Protein AF-A0A382NRB5-F1 (afdb_monomer)

Nearest PDB structures (foldseek):
  7xfd-assembly1_A  TM=6.906E-01  e=1.216E-05  Escherichia coli
  7xff-assembly1_H  TM=6.666E-01  e=9.505E-06  Escherichia coli
  2w8h-assembly1_C  TM=5.020E-01  e=3.779E-06  Escherichia coli
  2w8i-assembly1_D  TM=4.912E-01  e=4.019E-06  Escherichia coli
  2j58-assembly1_F  TM=5.106E-01  e=2.248E-05  Escherichia coli

Sequence (235 aa):
MIIITLKKIFKRKTISSGFLSKYSFAFMVLFYMSSFCSFSYAQITNLADLELFKDMSQAQSEAPMLKEDEIDNEQDNSIKSKIQIIESSSEFGYQGGNSFRNKPKPKVFDDNVIYFGYDYFTDAPATFAMLSNVPAQSDYLIGPGDNFKIVLYGGENNQFTLEVSKNGDISIPSLGPINLSGLTYVESKKAIEEAVRTKIIGTEASVSLGALRSINVFVFGEAFQPGMYTISALS

Foldseek 3Di:
DPVVVVVPPPDDDPPPPVVCVVVVVVVVVVVVVVVVVVVVVVVPPCPVVVVVVVVVVVVVVPPPPDPPDDDDDDVCVVVVVVVVVVVVVVPDDPPDDPDPPDDDDDPPDPDDDDPPPPVVQVPDPPAPPEPQDDFADQQQWQAFQWWKWKAKDFLDGDIDIWTQHNQQWTQDPQQGTDHRHRHGPNRSQVSVQVSCCVRPPGMGMDMGTHGADWDWDFADDPHPDGGIHIYGSRD

Organism: NCBI:txid408172

InterPro domains:
  IPR003715 Polysaccharide export protein, N-terminal domain [PF02563] (135-208)
  IPR049712 Polysaccharide export protein [PTHR33619] (67-233)

Solvent-accessible surface area (backbone atoms only — not comparable to full-atom values): 14815 Å² total; per-residue (Å²): 144,63,81,73,69,68,72,72,74,77,71,86,73,88,71,58,74,75,58,58,56,62,51,48,55,55,51,52,50,55,56,49,52,56,57,55,51,57,63,60,59,74,71,66,72,54,63,64,56,49,51,54,50,46,52,56,53,49,64,63,69,66,60,78,78,78,64,94,72,84,88,81,86,61,73,57,57,62,53,52,52,52,52,54,56,56,61,60,69,73,71,79,74,84,86,80,64,102,57,91,83,64,76,86,74,79,88,66,67,95,59,83,80,75,62,89,68,55,73,72,61,70,69,64,69,95,58,69,68,66,73,85,80,66,80,82,56,66,77,41,70,45,50,53,58,25,26,38,36,39,38,37,36,75,66,45,81,48,78,49,80,42,57,25,33,91,87,19,30,35,73,44,89,98,73,45,75,44,83,36,62,83,27,29,45,55,56,38,43,50,54,51,37,51,51,41,46,72,76,37,75,70,25,49,60,49,73,44,79,54,62,67,39,71,43,80,46,77,48,77,74,100,48,96,76,58,46,80,43,60,40,42,77,86,114

Mean predicted aligned error: 20.57 Å

pLDDT: mean 70.97, std 19.13, range [29.05, 96.25]

Secondary structure (DSSP, 8-state):
--TTTGGGS-------HHHHHHHHHHHHHHHHHHHHHHHHHTT--HHHHHHHHHHHHHHTT------S----SSHHHHHHHHHHHHHHTT--S----S-TTSPPPP---SS--PPTTGGGGTS--S-----TTPPPPTTPBP-TT-EEEEEEEES--EEEEEEPPTTSEEEETTTEEEE-TT-BHHHHHHHHHHHHHHHSTTEEEEEEE-SPPEEEEEE-SS-SS-EEEEEETT-

Radius of gyration: 37.0 Å; Cα contacts (8 Å, |Δi|>4): 208; chains: 1; bounding box: 60×56×129 Å

Structure (mmCIF, N/CA/C/O backbone):
data_AF-A0A382NRB5-F1
#
_entry.id   AF-A0A382NRB5-F1
#
loop_
_atom_site.group_PDB
_atom_site.id
_atom_site.type_symbol
_atom_site.label_atom_id
_atom_site.label_alt_id
_atom_site.label_comp_id
_atom_site.label_asym_id
_atom_site.label_entity_id
_atom_site.label_seq_id
_atom_site.pdbx_PDB_ins_code
_atom_site.Cartn_x
_atom_site.Cartn_y
_atom_site.Cartn_z
_atom_site.occupancy
_atom_site.B_iso_or_equiv
_atom_site.auth_seq_id
_atom_site.auth_comp_id
_atom_site.auth_asym_id
_atom_site.auth_atom_id
_atom_site.pdbx_PDB_model_num
ATOM 1 N N . MET A 1 1 ? 40.223 39.571 43.166 1.00 54.06 1 MET A N 1
ATOM 2 C CA . MET A 1 1 ? 39.583 40.750 43.795 1.00 54.06 1 MET A CA 1
ATOM 3 C C . MET A 1 1 ? 38.190 41.019 43.197 1.00 54.06 1 MET A C 1
ATOM 5 O O . MET A 1 1 ? 37.917 42.123 42.768 1.00 54.06 1 MET A O 1
ATOM 9 N N . ILE A 1 2 ? 37.309 40.009 43.128 1.00 48.94 2 ILE A N 1
ATOM 10 C CA . ILE A 1 2 ? 35.922 40.142 42.604 1.00 48.94 2 ILE A CA 1
ATOM 11 C C . ILE A 1 2 ? 34.916 39.373 43.492 1.00 48.94 2 ILE A C 1
ATOM 13 O O . ILE A 1 2 ? 33.758 39.751 43.612 1.00 48.94 2 ILE A O 1
ATOM 17 N N . ILE A 1 3 ? 35.382 38.365 44.237 1.00 48.28 3 ILE A N 1
ATOM 18 C CA . ILE A 1 3 ? 34.549 37.520 45.111 1.00 48.28 3 ILE A CA 1
ATOM 19 C C . ILE A 1 3 ? 34.122 38.237 46.415 1.00 48.28 3 ILE A C 1
ATOM 21 O O . ILE A 1 3 ? 33.144 37.852 47.048 1.00 48.28 3 ILE A O 1
ATOM 25 N N . ILE A 1 4 ? 34.791 39.330 46.803 1.00 52.56 4 ILE A N 1
ATOM 26 C CA . ILE A 1 4 ? 34.486 40.061 48.051 1.00 52.56 4 ILE A CA 1
ATOM 27 C C . ILE A 1 4 ? 33.378 41.113 47.844 1.00 52.56 4 ILE A C 1
ATOM 29 O O . ILE A 1 4 ? 32.668 41.461 48.788 1.00 52.56 4 ILE A O 1
ATOM 33 N N . THR A 1 5 ? 33.147 41.573 46.612 1.00 50.31 5 THR A N 1
ATOM 34 C CA . THR A 1 5 ? 32.196 42.665 46.339 1.00 50.31 5 THR A CA 1
ATOM 35 C C . THR A 1 5 ? 30.737 42.195 46.285 1.00 50.31 5 THR A C 1
ATOM 37 O O . THR A 1 5 ? 29.834 42.966 46.604 1.00 50.31 5 THR A O 1
ATOM 40 N N . L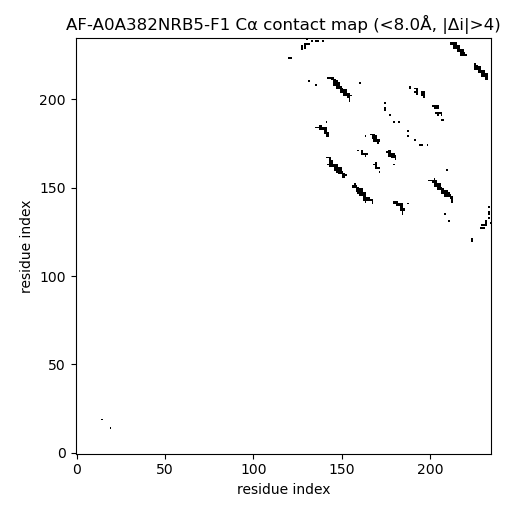EU A 1 6 ? 30.478 40.914 45.995 1.00 44.16 6 LEU A N 1
ATOM 41 C CA . LEU A 1 6 ? 29.112 40.366 45.950 1.00 44.16 6 LEU A CA 1
ATOM 42 C C . LEU A 1 6 ? 28.506 40.108 47.340 1.00 44.16 6 LEU A C 1
ATOM 44 O O . LEU A 1 6 ? 27.288 40.027 47.485 1.00 44.16 6 LEU A O 1
ATOM 48 N N . LYS A 1 7 ? 29.327 40.063 48.397 1.00 46.25 7 LYS A N 1
ATOM 49 C CA . LYS A 1 7 ? 28.857 39.800 49.769 1.00 46.25 7 LYS A CA 1
ATOM 50 C C . LYS A 1 7 ? 28.233 41.027 50.453 1.00 46.25 7 LYS A C 1
ATOM 52 O O . LYS A 1 7 ? 27.688 40.900 51.546 1.00 46.25 7 LYS A O 1
ATOM 57 N N . LYS A 1 8 ? 28.286 42.212 49.827 1.00 47.84 8 LYS A N 1
ATOM 58 C CA . LYS A 1 8 ? 27.835 43.484 50.429 1.00 47.84 8 LYS A CA 1
ATOM 59 C C . LYS A 1 8 ? 26.451 43.965 49.970 1.00 47.84 8 LYS A C 1
ATOM 61 O O . LYS A 1 8 ? 25.939 44.920 50.544 1.00 47.84 8 LYS A O 1
ATOM 66 N N . ILE A 1 9 ? 25.821 43.293 49.002 1.00 50.75 9 ILE A N 1
ATOM 67 C CA . ILE A 1 9 ? 24.477 43.657 48.503 1.00 50.75 9 ILE A CA 1
ATOM 68 C C . ILE A 1 9 ? 23.365 42.780 49.105 1.00 50.75 9 ILE A C 1
ATOM 70 O O . ILE A 1 9 ? 22.196 43.150 49.069 1.00 50.75 9 ILE A O 1
ATOM 74 N N . PHE A 1 10 ? 23.696 41.678 49.783 1.00 48.22 10 PHE A N 1
ATOM 75 C CA . PHE A 1 10 ? 22.700 40.803 50.413 1.00 48.22 10 PHE A CA 1
ATOM 76 C C . PHE A 1 10 ? 22.419 41.182 51.878 1.00 48.22 10 PHE A C 1
ATOM 78 O O . PHE A 1 10 ? 22.466 40.352 52.788 1.00 48.22 10 PHE A O 1
ATOM 85 N N . LYS A 1 11 ? 22.141 42.466 52.141 1.00 49.16 11 LYS A N 1
ATOM 86 C CA . LYS A 1 11 ? 21.629 42.898 53.449 1.00 49.16 11 LYS A CA 1
ATOM 87 C C . LYS A 1 11 ? 20.103 42.814 53.409 1.00 49.16 11 LYS A C 1
ATOM 89 O O . LYS A 1 11 ? 19.444 43.623 52.766 1.00 49.16 11 LYS A O 1
ATOM 94 N N . ARG A 1 12 ? 19.589 41.769 54.067 1.00 57.16 12 ARG A N 1
ATOM 95 C CA . ARG A 1 12 ? 18.176 41.444 54.324 1.00 57.16 12 ARG A CA 1
ATOM 96 C C . ARG A 1 12 ? 17.243 42.659 54.238 1.00 57.16 12 ARG A C 1
ATOM 98 O O . ARG A 1 12 ? 17.225 43.494 55.138 1.00 57.16 12 ARG A O 1
ATOM 105 N N . LYS A 1 13 ? 16.390 42.672 53.215 1.00 52.50 13 LYS A N 1
ATOM 106 C CA . LYS A 1 13 ? 15.087 43.332 53.266 1.00 52.50 13 LYS A CA 1
ATOM 107 C C . LYS A 1 13 ? 14.068 42.200 53.282 1.00 52.50 13 LYS A C 1
ATOM 109 O O . LYS A 1 13 ? 13.919 41.489 52.294 1.00 52.50 13 LYS A O 1
ATOM 114 N N . THR A 1 14 ? 13.463 41.948 54.437 1.00 59.03 14 THR A N 1
ATOM 115 C CA . THR A 1 14 ? 12.330 41.027 54.570 1.00 59.03 14 THR A CA 1
ATOM 116 C C . THR A 1 14 ? 11.170 41.635 53.795 1.00 59.03 14 THR A C 1
ATOM 118 O O . THR A 1 14 ? 10.479 42.528 54.283 1.00 59.03 14 THR A O 1
ATOM 121 N N . ILE A 1 15 ? 11.040 41.234 52.534 1.00 58.00 15 ILE A N 1
ATOM 122 C CA . ILE A 1 15 ? 9.968 41.678 51.652 1.00 58.00 15 ILE A CA 1
ATOM 123 C C . ILE A 1 15 ? 8.685 41.024 52.161 1.00 58.00 15 ILE A C 1
ATOM 125 O O . ILE A 1 15 ? 8.606 39.803 52.273 1.00 58.00 15 ILE A O 1
ATOM 129 N N . SER A 1 16 ? 7.710 41.860 52.520 1.00 59.75 16 SER A N 1
ATOM 130 C CA . SER A 1 16 ? 6.361 41.447 52.908 1.00 59.75 16 SER A CA 1
ATOM 131 C C . SER A 1 16 ? 5.814 40.431 51.900 1.00 59.75 16 SER A C 1
ATOM 133 O O . SER A 1 16 ? 5.838 40.675 50.689 1.00 59.75 16 SER A O 1
ATOM 135 N N . SER A 1 17 ? 5.323 39.293 52.398 1.00 58.47 17 SER A N 1
ATOM 136 C CA . SER A 1 17 ? 4.822 38.157 51.607 1.00 58.47 17 SER A CA 1
ATOM 137 C C . SER A 1 17 ? 3.680 38.527 50.651 1.00 58.47 17 SER A C 1
ATOM 139 O O . SER A 1 17 ? 3.433 37.812 49.681 1.00 58.47 17 SER A O 1
ATOM 141 N N . GLY A 1 18 ? 3.031 39.678 50.860 1.00 60.81 18 GLY A N 1
ATOM 142 C CA . GLY A 1 18 ? 2.016 40.219 49.954 1.00 60.81 18 GLY A CA 1
ATOM 143 C C . GLY A 1 18 ? 2.570 40.869 48.681 1.00 60.81 18 GLY A C 1
ATOM 144 O O . GLY A 1 18 ? 1.838 40.983 47.700 1.00 60.81 18 GLY A O 1
ATOM 145 N N . PHE A 1 19 ? 3.841 41.289 48.662 1.00 58.84 19 PHE A N 1
ATOM 146 C CA . PHE A 1 19 ? 4.452 41.922 47.486 1.00 58.84 19 PHE A CA 1
ATOM 147 C C . PHE A 1 19 ? 4.980 40.861 46.508 1.00 58.84 19 PHE A C 1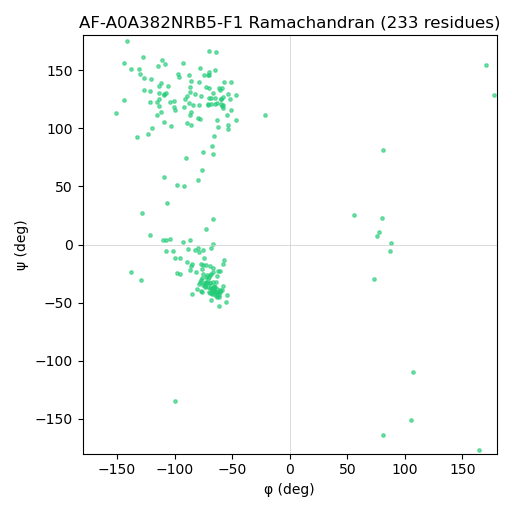
ATOM 149 O O . PHE A 1 19 ? 4.703 40.950 45.320 1.00 58.84 19 PHE A O 1
ATOM 156 N N . LEU A 1 20 ? 5.632 39.793 46.994 1.00 58.09 20 LEU A N 1
ATOM 157 C CA . LEU A 1 20 ? 6.160 38.716 46.135 1.00 58.09 20 LEU A CA 1
ATOM 158 C C . LEU A 1 20 ? 5.066 37.950 45.368 1.00 58.09 20 LEU A C 1
ATOM 160 O O . LEU A 1 20 ? 5.263 37.614 44.205 1.00 58.09 20 LEU A O 1
ATOM 164 N N . SER A 1 21 ? 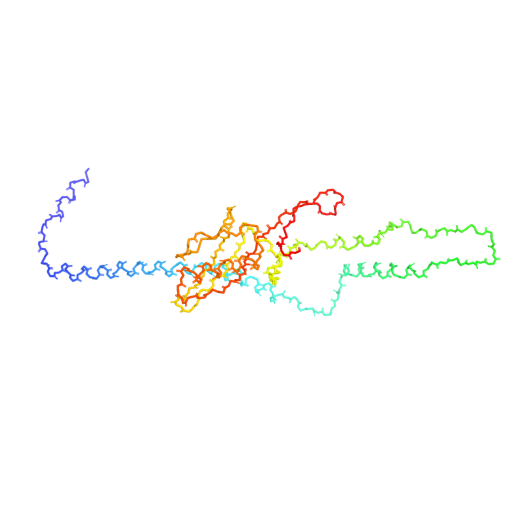3.907 37.708 45.991 1.00 62.31 21 SER A N 1
ATOM 165 C CA . SER A 1 21 ? 2.782 36.999 45.356 1.00 62.31 21 SER A CA 1
ATOM 166 C C . SER A 1 21 ? 2.237 37.744 44.128 1.00 62.31 21 SER A C 1
ATOM 168 O O . SER A 1 21 ? 2.025 37.142 43.075 1.00 62.31 21 SER A O 1
ATOM 170 N N . LYS A 1 22 ? 2.105 39.076 44.217 1.00 66.06 22 LYS A N 1
ATOM 171 C CA . LYS A 1 22 ? 1.539 39.898 43.135 1.00 66.06 22 LYS A CA 1
ATOM 172 C C . LYS A 1 22 ? 2.422 39.926 41.886 1.00 66.06 22 LYS A C 1
ATOM 174 O O . LYS A 1 22 ? 1.903 39.876 40.776 1.00 66.06 22 LYS A O 1
ATOM 179 N N . TYR A 1 23 ? 3.745 39.963 42.054 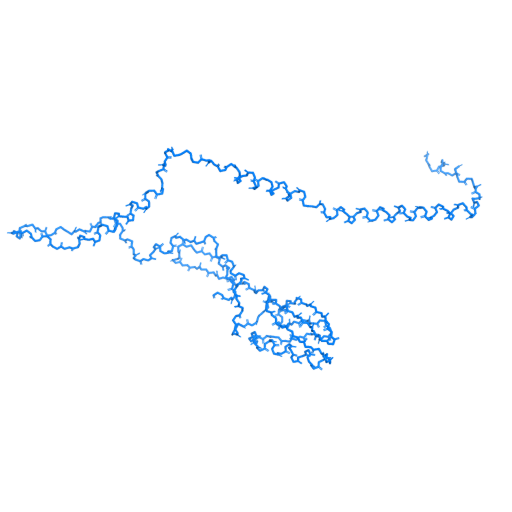1.00 78.56 23 TYR A N 1
ATOM 180 C CA . TYR A 1 23 ? 4.682 39.956 40.922 1.00 78.56 23 TYR A CA 1
ATOM 181 C C . TYR A 1 23 ? 5.019 38.548 40.420 1.00 78.56 23 TYR A C 1
ATOM 183 O O . TYR A 1 23 ? 5.447 38.416 39.279 1.00 78.56 23 TYR A O 1
ATOM 191 N N . SER A 1 24 ? 4.782 37.500 41.219 1.00 74.62 24 SER A N 1
ATOM 192 C CA . SER A 1 24 ? 4.950 36.103 40.793 1.00 74.62 24 SER A CA 1
ATOM 193 C C . SER A 1 24 ? 3.992 35.740 39.655 1.00 74.62 24 SER A C 1
ATOM 195 O O . SER A 1 24 ? 4.412 35.195 38.637 1.00 74.62 24 SER A O 1
ATOM 197 N N . PHE A 1 25 ? 2.719 36.142 39.770 1.00 77.94 25 PHE A N 1
ATOM 198 C CA . PHE A 1 25 ? 1.734 35.937 38.705 1.00 77.94 25 PHE A CA 1
ATOM 199 C C . PHE A 1 25 ? 2.106 36.707 37.429 1.00 77.94 25 PHE A C 1
ATOM 201 O O . PHE A 1 25 ? 2.065 36.150 36.337 1.00 77.94 25 PHE A O 1
ATOM 208 N N . ALA A 1 26 ? 2.559 37.959 37.563 1.00 81.94 26 ALA A N 1
ATOM 209 C CA . ALA A 1 26 ? 3.011 38.760 36.425 1.00 81.94 26 ALA A CA 1
ATOM 210 C C . ALA A 1 26 ? 4.238 38.145 35.723 1.00 81.94 26 ALA A C 1
ATOM 212 O O . ALA A 1 26 ? 4.278 38.104 34.496 1.00 81.94 26 ALA A O 1
ATOM 213 N N . PHE A 1 27 ? 5.206 37.609 36.476 1.00 82.06 27 PHE A N 1
ATOM 214 C CA . PHE A 1 27 ? 6.367 36.906 35.915 1.00 82.06 27 PHE A CA 1
ATOM 215 C C . PHE A 1 27 ? 5.984 35.595 35.223 1.00 82.06 27 PHE A C 1
ATOM 217 O O . PHE A 1 27 ? 6.513 35.290 34.157 1.00 82.06 27 PHE A O 1
ATOM 224 N N . MET A 1 28 ? 5.045 34.838 35.795 1.00 82.69 28 MET A N 1
ATOM 225 C CA . MET A 1 28 ? 4.553 33.592 35.207 1.00 82.69 28 MET A CA 1
ATOM 226 C C . MET A 1 28 ? 3.803 33.851 33.893 1.00 82.69 28 MET A C 1
ATOM 228 O O . MET A 1 28 ? 4.027 33.136 32.920 1.00 82.69 28 MET A O 1
ATOM 232 N N . VAL A 1 29 ? 2.992 34.914 33.821 1.00 83.25 29 VAL A N 1
ATOM 233 C CA . VAL A 1 29 ? 2.334 35.352 32.577 1.00 83.25 29 VAL A CA 1
ATOM 234 C C . VAL A 1 29 ? 3.362 35.791 31.532 1.00 83.25 29 VAL A C 1
ATOM 236 O O . VAL A 1 29 ? 3.244 35.412 30.370 1.00 83.25 29 VAL A O 1
ATOM 239 N N . LEU A 1 30 ? 4.404 36.527 31.929 1.00 80.56 30 LEU A N 1
ATOM 240 C CA . LEU A 1 30 ? 5.453 36.982 31.009 1.00 80.56 30 LEU A CA 1
ATOM 241 C C . LEU A 1 30 ? 6.273 35.810 30.433 1.00 80.56 30 LEU A C 1
ATOM 243 O O . LEU A 1 30 ? 6.633 35.828 29.258 1.00 80.56 30 LEU A O 1
ATOM 247 N N . PHE A 1 31 ? 6.506 34.766 31.235 1.00 78.88 31 PHE A N 1
ATOM 248 C CA . PHE A 1 31 ? 7.196 33.536 30.825 1.00 78.88 31 PHE A CA 1
ATOM 249 C C . PHE A 1 31 ? 6.325 32.626 29.940 1.00 78.88 31 PHE A C 1
ATOM 251 O O . PHE A 1 31 ? 6.814 31.966 29.020 1.00 78.88 31 PHE A O 1
ATOM 258 N N . TYR A 1 32 ? 5.011 32.614 30.181 1.00 78.12 32 TYR A N 1
ATOM 259 C CA . TYR A 1 32 ? 4.057 31.935 29.306 1.00 78.12 32 TYR A CA 1
ATOM 260 C C . TYR A 1 32 ? 3.921 32.656 27.958 1.00 78.12 32 TYR A C 1
ATOM 262 O O . TYR A 1 32 ? 3.938 32.004 26.917 1.00 78.12 32 TYR A O 1
ATOM 270 N N . MET A 1 33 ? 3.867 33.992 27.941 1.00 77.19 33 MET A N 1
ATOM 271 C CA . MET A 1 33 ? 3.775 34.780 26.704 1.00 77.19 33 MET A CA 1
ATOM 272 C C . MET A 1 33 ? 5.018 34.654 25.812 1.00 77.19 33 MET A C 1
ATOM 274 O O . MET A 1 33 ? 4.877 34.581 24.591 1.00 77.19 33 MET A O 1
ATOM 278 N N . SER A 1 34 ? 6.226 34.555 26.381 1.00 72.69 34 SER A N 1
ATOM 279 C CA . SER A 1 34 ? 7.435 34.283 25.586 1.00 72.69 34 SER A CA 1
ATOM 280 C C . SER A 1 34 ? 7.453 32.863 25.008 1.00 72.69 34 SER A C 1
ATOM 282 O O . SER A 1 34 ? 7.9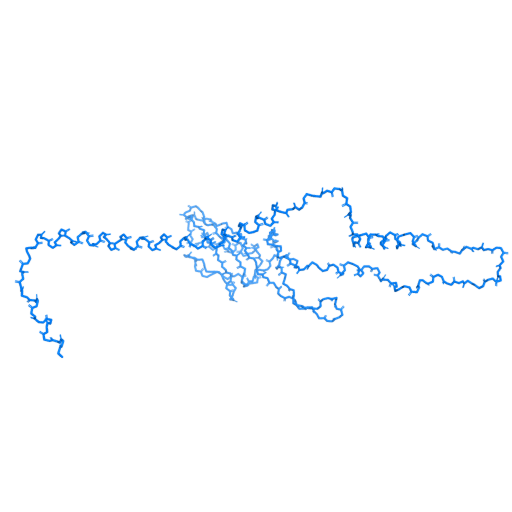23 32.674 23.889 1.00 72.69 34 SER A O 1
ATOM 284 N N . SER A 1 35 ? 6.884 31.881 25.715 1.00 68.44 35 SER A N 1
ATOM 285 C CA . SER A 1 35 ? 6.759 30.502 25.219 1.00 68.44 35 SER A CA 1
ATOM 286 C C . SER A 1 35 ? 5.735 30.380 24.084 1.00 68.44 35 SER A C 1
ATOM 288 O O . SER A 1 35 ? 5.976 29.647 23.129 1.00 68.44 35 SER A O 1
ATOM 290 N N . PHE A 1 36 ? 4.632 31.136 24.130 1.00 62.88 36 PHE A N 1
ATOM 291 C CA . PHE A 1 36 ? 3.661 31.207 23.027 1.00 62.88 36 PHE A CA 1
ATOM 292 C C . PHE A 1 36 ? 4.197 31.956 21.796 1.00 62.88 36 PHE A C 1
ATOM 294 O O . PHE A 1 36 ? 3.835 31.611 20.674 1.00 62.88 36 PHE A O 1
ATOM 301 N N . CYS A 1 37 ? 5.100 32.926 21.978 1.00 60.91 37 CYS A N 1
ATOM 302 C CA . CYS A 1 37 ? 5.733 33.648 20.870 1.00 60.91 37 CYS A CA 1
ATOM 303 C C . CYS A 1 37 ? 6.535 32.703 19.949 1.00 60.91 37 CYS A C 1
ATOM 305 O O . CYS A 1 37 ? 6.449 32.803 18.726 1.00 60.91 37 CYS A O 1
ATOM 307 N N . SER A 1 38 ? 7.231 31.712 20.515 1.00 57.19 38 SER A N 1
ATOM 308 C CA . SER A 1 38 ? 8.033 30.744 19.750 1.00 57.19 38 SER A CA 1
ATOM 309 C C . SER A 1 38 ? 7.207 29.780 18.885 1.00 57.19 38 SER A C 1
ATOM 311 O O . SER A 1 38 ? 7.709 29.310 17.867 1.00 57.19 38 SER A O 1
ATOM 313 N N . PHE A 1 39 ? 5.940 29.512 19.232 1.00 55.78 39 PHE A N 1
ATOM 314 C CA . PHE A 1 39 ? 5.047 28.685 18.402 1.00 55.78 39 PHE A CA 1
ATOM 315 C C . PHE A 1 39 ? 4.587 29.416 17.130 1.00 55.78 39 PHE A C 1
ATOM 317 O O . PHE A 1 39 ? 4.379 28.766 16.108 1.00 55.78 39 PHE A O 1
ATOM 324 N N . SER A 1 40 ? 4.506 30.754 17.152 1.00 51.44 40 SER A N 1
ATOM 325 C CA . SER A 1 40 ? 4.208 31.553 15.950 1.00 51.44 40 SER A CA 1
ATOM 326 C C . SER A 1 40 ? 5.406 31.680 15.005 1.00 51.44 40 SER A C 1
ATOM 328 O O . SER A 1 40 ? 5.215 31.765 13.795 1.00 51.44 40 SER A O 1
ATOM 330 N N . TYR A 1 41 ? 6.643 31.636 15.516 1.00 55.31 41 TYR A N 1
ATOM 331 C CA . TYR A 1 41 ? 7.842 31.673 14.666 1.00 55.31 41 TYR A CA 1
ATOM 332 C C . TYR A 1 41 ? 8.088 30.368 13.890 1.00 55.31 41 TYR A C 1
ATOM 334 O O . TYR A 1 41 ? 8.779 30.395 12.876 1.00 55.31 41 TYR A O 1
ATOM 342 N N . ALA A 1 42 ? 7.478 29.248 14.291 1.00 51.84 42 ALA A N 1
ATOM 343 C CA . ALA A 1 42 ? 7.577 27.979 13.563 1.00 51.84 42 ALA A CA 1
ATOM 344 C C . ALA A 1 42 ? 6.647 27.883 12.333 1.00 51.84 42 ALA A C 1
ATOM 346 O O . ALA A 1 42 ? 6.694 26.888 11.618 1.00 51.84 42 ALA A O 1
ATOM 347 N N . GLN A 1 43 ? 5.813 28.897 12.070 1.00 49.50 43 GLN A N 1
ATOM 348 C CA . GLN A 1 43 ? 4.965 28.975 10.867 1.00 49.50 43 GLN A CA 1
ATOM 349 C C . GLN A 1 43 ? 5.458 30.023 9.854 1.00 49.50 43 GLN A C 1
ATOM 351 O O . GLN A 1 43 ? 4.839 30.222 8.810 1.00 49.50 43 GLN A O 1
ATOM 356 N N . ILE A 1 44 ? 6.596 30.673 10.120 1.00 50.81 44 ILE A N 1
ATOM 357 C CA . ILE A 1 44 ? 7.219 31.644 9.212 1.00 50.81 44 ILE A CA 1
ATOM 358 C C . ILE A 1 44 ? 8.496 31.032 8.621 1.00 50.81 44 ILE A C 1
ATOM 360 O O . ILE A 1 44 ? 9.591 31.561 8.764 1.00 50.81 44 ILE A O 1
ATOM 364 N N . THR A 1 45 ? 8.369 29.888 7.953 1.00 52.19 45 THR A N 1
ATOM 365 C CA . THR A 1 45 ? 9.377 29.416 6.982 1.00 52.19 45 THR A CA 1
ATOM 366 C C . THR A 1 45 ? 8.867 29.475 5.546 1.00 52.19 45 THR A C 1
ATOM 368 O O . THR A 1 45 ? 9.603 29.155 4.629 1.00 52.19 45 THR A O 1
ATOM 371 N N . ASN A 1 46 ? 7.656 29.989 5.326 1.00 57.66 46 ASN A N 1
ATOM 372 C CA . ASN A 1 46 ? 7.104 30.184 3.987 1.00 57.66 46 ASN A CA 1
ATOM 373 C C . ASN A 1 46 ? 7.485 31.527 3.346 1.00 57.66 46 ASN A C 1
ATOM 375 O O . ASN A 1 46 ? 6.996 31.817 2.266 1.00 57.66 46 ASN A O 1
ATOM 379 N N . LEU A 1 47 ? 8.322 32.372 3.965 1.00 54.00 47 LEU A N 1
ATOM 380 C CA . LEU A 1 47 ? 8.724 33.632 3.320 1.00 54.00 47 LEU A CA 1
ATOM 381 C C . LEU A 1 47 ? 9.721 33.404 2.171 1.00 54.00 47 LEU A C 1
ATOM 383 O O . LEU A 1 47 ? 9.606 34.059 1.142 1.00 54.00 47 LEU A O 1
ATOM 387 N N . ALA A 1 48 ? 10.635 32.438 2.318 1.00 56.47 48 ALA A N 1
ATOM 388 C CA . ALA A 1 48 ? 11.549 32.039 1.247 1.00 56.47 48 ALA A CA 1
ATOM 389 C C . ALA A 1 48 ? 10.808 31.321 0.105 1.00 56.47 48 ALA A C 1
ATOM 391 O O . ALA A 1 48 ? 11.084 31.573 -1.064 1.00 56.47 48 ALA A O 1
ATOM 392 N N . ASP A 1 49 ? 9.802 30.505 0.437 1.00 54.94 49 ASP A N 1
ATOM 393 C CA . ASP A 1 49 ? 8.947 29.847 -0.557 1.00 54.94 49 ASP A CA 1
ATOM 394 C C . ASP A 1 49 ? 8.028 30.841 -1.283 1.00 54.94 49 ASP A C 1
ATOM 396 O O . ASP A 1 49 ? 7.700 30.630 -2.447 1.00 54.94 49 ASP A O 1
ATOM 400 N N . LEU A 1 50 ? 7.654 31.961 -0.647 1.00 52.53 50 LEU A N 1
ATOM 401 C CA . LEU A 1 50 ? 6.870 33.025 -1.286 1.00 52.53 50 LEU A CA 1
ATOM 402 C C . LEU A 1 50 ? 7.708 33.882 -2.239 1.00 52.53 50 LEU A C 1
ATOM 404 O O . LEU A 1 50 ? 7.188 34.331 -3.257 1.00 52.53 50 LEU A O 1
ATOM 408 N N . GLU A 1 51 ? 8.986 34.111 -1.926 1.00 56.78 51 GLU A N 1
ATOM 409 C CA . GLU A 1 51 ? 9.934 34.778 -2.828 1.00 56.78 51 GLU A CA 1
ATOM 410 C C . GLU A 1 51 ? 10.277 33.880 -4.025 1.00 56.78 51 GLU A C 1
ATOM 412 O O . GLU A 1 51 ? 10.241 34.349 -5.160 1.00 56.78 51 GLU A O 1
ATOM 417 N N . LEU A 1 52 ? 10.459 32.574 -3.803 1.00 57.56 52 LEU A N 1
ATOM 418 C CA . LEU A 1 52 ? 10.659 31.578 -4.863 1.00 57.56 52 LEU A CA 1
ATOM 419 C C . LEU A 1 52 ? 9.409 31.399 -5.747 1.00 57.56 52 LEU A C 1
ATOM 421 O O . LEU A 1 52 ? 9.507 31.252 -6.966 1.00 57.56 52 LEU A O 1
ATOM 425 N N . PHE A 1 53 ? 8.216 31.463 -5.150 1.00 49.84 53 PHE A N 1
ATOM 426 C CA . PHE A 1 53 ? 6.941 31.465 -5.871 1.00 49.84 53 PHE A CA 1
ATOM 427 C C . PHE A 1 53 ? 6.720 32.769 -6.656 1.00 49.84 53 PHE A C 1
ATOM 429 O O . PHE A 1 53 ? 6.136 32.748 -7.741 1.00 49.84 53 PHE A O 1
ATOM 436 N N . LYS A 1 54 ? 7.216 33.905 -6.149 1.00 51.22 54 LYS A N 1
ATOM 437 C CA . LYS A 1 54 ? 7.155 35.203 -6.833 1.00 51.22 54 LYS A CA 1
ATOM 438 C C . LYS A 1 54 ? 8.133 35.277 -8.010 1.00 51.22 54 LYS A C 1
ATOM 440 O O . LYS A 1 54 ? 7.737 35.807 -9.043 1.00 51.22 54 LYS A O 1
ATOM 445 N N . ASP A 1 55 ? 9.315 34.670 -7.907 1.00 55.09 55 ASP A N 1
ATOM 446 C CA . ASP A 1 55 ? 10.259 34.517 -9.027 1.00 55.09 55 ASP A CA 1
ATOM 447 C C . ASP A 1 55 ? 9.712 33.579 -10.119 1.00 55.09 55 ASP A C 1
ATOM 449 O O . ASP A 1 55 ? 9.789 33.905 -11.303 1.00 55.09 55 ASP A O 1
ATOM 453 N N . MET A 1 56 ? 9.054 32.469 -9.751 1.00 49.28 56 MET A N 1
ATOM 454 C CA . MET A 1 56 ? 8.350 31.606 -10.719 1.00 49.28 56 MET A CA 1
ATOM 455 C C . MET A 1 56 ? 7.157 32.311 -11.381 1.00 49.28 56 MET A C 1
ATOM 457 O O . MET A 1 56 ? 6.930 32.155 -12.578 1.00 49.28 56 MET A O 1
ATOM 461 N N . SER A 1 57 ? 6.400 33.115 -10.625 1.00 52.47 57 SER A N 1
ATOM 462 C CA . SER A 1 57 ? 5.268 33.883 -11.157 1.00 52.47 57 SER A CA 1
ATOM 463 C C . SER A 1 57 ? 5.710 35.048 -12.044 1.00 52.47 57 SER A C 1
ATOM 465 O O . SER A 1 57 ? 4.987 35.382 -12.983 1.00 52.47 57 SER A O 1
ATOM 467 N N . GLN A 1 58 ? 6.856 35.677 -11.760 1.00 51.00 58 GLN A N 1
ATOM 468 C CA . GLN A 1 58 ? 7.393 36.766 -12.579 1.00 51.00 58 GLN A CA 1
ATOM 469 C C . GLN A 1 58 ? 8.069 36.250 -13.854 1.00 51.00 58 GLN A C 1
ATOM 471 O O . GLN A 1 58 ? 7.886 36.867 -14.905 1.00 51.00 58 GLN A O 1
ATOM 476 N N . ALA A 1 59 ? 8.688 35.064 -13.812 1.00 50.56 59 ALA A N 1
ATOM 477 C CA . ALA A 1 59 ? 9.150 34.348 -15.005 1.00 50.56 59 ALA A CA 1
ATOM 478 C C . ALA A 1 59 ? 8.001 33.954 -15.957 1.00 50.56 59 ALA A C 1
ATOM 480 O O . ALA A 1 59 ? 8.220 33.786 -17.153 1.00 50.56 59 ALA A O 1
ATOM 481 N N . GLN A 1 60 ? 6.764 33.858 -15.454 1.00 45.88 60 GLN A N 1
ATOM 482 C CA . GLN A 1 60 ? 5.576 33.577 -16.267 1.00 45.88 60 GLN A CA 1
ATOM 483 C C . GLN A 1 60 ? 4.891 34.845 -16.818 1.00 45.88 60 GLN A C 1
ATOM 485 O O . GLN A 1 60 ? 4.077 34.747 -17.736 1.00 45.88 60 GLN A O 1
ATOM 490 N N . SER A 1 61 ? 5.211 36.034 -16.285 1.00 46.88 61 SER A N 1
ATOM 491 C CA . SER A 1 61 ? 4.672 37.324 -16.757 1.00 46.88 61 SER A CA 1
ATOM 492 C C . SER A 1 61 ? 5.563 38.058 -17.766 1.00 46.88 61 SER A C 1
ATOM 494 O O . SER A 1 61 ? 5.088 38.982 -18.419 1.00 46.88 61 SER A O 1
ATOM 496 N N . GLU A 1 62 ? 6.808 37.617 -17.957 1.00 43.69 62 GLU A N 1
ATOM 497 C CA . GLU A 1 62 ? 7.628 37.945 -19.132 1.00 43.69 62 GLU A CA 1
ATOM 498 C C . GLU A 1 62 ? 7.558 36.806 -20.160 1.00 43.69 62 GLU A C 1
ATOM 500 O O . GLU A 1 62 ? 8.560 36.313 -20.664 1.00 43.69 62 GLU A O 1
ATOM 505 N N . ALA A 1 63 ? 6.344 36.379 -20.511 1.00 44.41 63 ALA A N 1
ATOM 506 C CA . ALA A 1 63 ? 6.149 35.814 -21.836 1.00 44.41 63 ALA A CA 1
ATOM 507 C C . ALA A 1 63 ? 6.324 36.971 -22.839 1.00 44.41 63 ALA A C 1
ATOM 509 O O . ALA A 1 63 ? 5.582 37.957 -22.751 1.00 44.41 63 ALA A O 1
ATOM 510 N N . PRO A 1 64 ? 7.275 36.903 -23.787 1.00 36.09 64 PRO A N 1
ATOM 511 C CA . PRO A 1 64 ? 7.297 37.832 -24.898 1.00 36.09 64 PRO A CA 1
ATOM 512 C C . PRO A 1 64 ? 5.958 37.693 -25.615 1.00 36.09 64 PRO A C 1
ATOM 514 O O . PRO A 1 64 ? 5.614 36.625 -26.122 1.00 36.09 64 PRO A O 1
ATOM 517 N N . MET A 1 65 ? 5.182 38.775 -25.633 1.00 29.05 65 MET A N 1
ATOM 518 C CA . MET A 1 65 ? 4.125 38.927 -26.618 1.00 29.05 65 MET A CA 1
ATOM 519 C C . MET A 1 65 ? 4.792 38.758 -27.979 1.00 29.05 65 MET A C 1
ATOM 521 O O . MET A 1 65 ? 5.621 39.587 -28.362 1.00 29.05 65 MET A O 1
ATOM 525 N N . LEU A 1 66 ? 4.470 37.659 -28.662 1.00 35.72 66 LEU A N 1
ATOM 526 C CA . LEU A 1 66 ? 4.805 37.454 -30.060 1.00 35.72 66 LEU A CA 1
ATOM 527 C C . LEU A 1 66 ? 4.273 38.673 -30.817 1.00 35.72 66 LEU A C 1
ATOM 529 O O . LEU A 1 66 ? 3.072 38.815 -31.040 1.00 35.72 66 LEU A O 1
ATOM 533 N N . LYS A 1 67 ? 5.180 39.581 -31.178 1.00 37.25 67 LYS A N 1
ATOM 534 C CA . LYS A 1 67 ? 5.040 40.265 -32.452 1.00 37.25 67 LYS A CA 1
ATOM 535 C C . LYS A 1 67 ? 5.077 39.140 -33.476 1.00 37.25 67 LYS A C 1
ATOM 537 O O . LYS A 1 67 ? 6.017 38.349 -33.475 1.00 37.25 67 LYS A O 1
ATOM 542 N N . GLU A 1 68 ? 4.017 39.022 -34.264 1.00 42.56 68 GLU A N 1
ATOM 543 C CA . GLU A 1 68 ? 4.123 38.394 -35.573 1.00 42.56 68 GLU A CA 1
ATOM 544 C C . GLU A 1 68 ? 5.244 39.128 -36.290 1.00 42.56 68 GLU A C 1
ATOM 546 O O . GLU A 1 68 ? 5.070 40.291 -36.628 1.00 42.56 68 GLU A O 1
ATOM 551 N N . ASP A 1 69 ? 6.429 38.527 -36.285 1.00 43.00 69 ASP A N 1
ATOM 552 C CA . ASP A 1 69 ? 7.435 38.554 -37.337 1.00 43.00 69 ASP A CA 1
ATOM 553 C C . ASP A 1 69 ? 8.665 37.771 -36.834 1.00 43.00 69 ASP A C 1
ATOM 555 O O . ASP A 1 69 ? 9.171 38.010 -35.740 1.00 43.00 69 ASP A O 1
ATOM 559 N N . GLU A 1 70 ? 9.103 36.821 -37.668 1.00 42.56 70 GLU A N 1
ATOM 560 C CA . GLU A 1 70 ? 10.346 36.027 -37.594 1.00 42.56 70 GLU A CA 1
ATOM 561 C C . GLU A 1 70 ? 10.363 34.810 -36.638 1.00 42.56 70 GLU A C 1
ATOM 563 O O . GLU A 1 70 ? 10.902 34.816 -35.535 1.00 42.56 70 GLU A O 1
ATOM 568 N N . ILE A 1 71 ? 9.798 33.696 -37.135 1.00 34.31 71 ILE A N 1
ATOM 569 C CA . ILE A 1 71 ? 10.058 32.329 -36.656 1.00 34.31 71 ILE A CA 1
ATOM 570 C C . ILE A 1 71 ? 11.386 31.848 -37.264 1.00 34.31 71 ILE A C 1
ATOM 572 O O . ILE A 1 71 ? 11.447 31.528 -38.452 1.00 34.31 71 ILE A O 1
ATOM 576 N N . ASP A 1 72 ? 12.423 31.736 -36.435 1.00 37.22 72 ASP A N 1
ATOM 577 C CA . ASP A 1 72 ? 13.696 31.101 -36.778 1.00 37.22 72 ASP A CA 1
ATOM 578 C C . ASP A 1 72 ? 13.658 29.569 -36.549 1.00 37.22 72 ASP A C 1
ATOM 580 O O . ASP A 1 72 ? 13.705 29.055 -35.436 1.00 37.22 72 ASP A O 1
ATOM 584 N N . ASN A 1 73 ? 13.528 28.833 -37.657 1.00 49.12 73 ASN A N 1
ATOM 585 C CA . ASN A 1 73 ? 14.475 27.820 -38.167 1.00 49.12 73 ASN A CA 1
ATOM 586 C C . ASN A 1 73 ? 14.966 26.597 -37.347 1.00 49.12 73 ASN A C 1
ATOM 588 O O . ASN A 1 73 ? 15.994 26.029 -37.720 1.00 49.12 73 ASN A O 1
ATOM 592 N N . GLU A 1 74 ? 14.250 26.073 -36.345 1.00 47.00 74 GLU A N 1
ATOM 593 C CA . GLU A 1 74 ? 14.643 24.759 -35.761 1.00 47.00 74 GLU A CA 1
ATOM 594 C C . GLU A 1 74 ? 13.522 23.711 -35.651 1.00 47.00 74 GLU A C 1
ATOM 596 O O . GLU A 1 74 ? 13.762 22.524 -35.877 1.00 47.00 74 GLU A O 1
ATOM 601 N N . GLN A 1 75 ? 12.268 24.131 -35.466 1.00 41.84 75 GLN A N 1
ATOM 602 C CA . GLN A 1 75 ? 11.107 23.225 -35.510 1.00 41.84 75 GLN A CA 1
ATOM 603 C C . GLN A 1 75 ? 10.737 22.806 -36.949 1.00 41.84 75 GLN A C 1
ATOM 605 O O . GLN A 1 75 ? 10.165 21.739 -37.173 1.00 41.84 75 GLN A O 1
ATOM 610 N N . ASP A 1 76 ? 11.087 23.640 -37.934 1.00 41.31 76 ASP A N 1
ATOM 611 C CA . ASP A 1 76 ? 10.775 23.419 -39.350 1.00 41.31 76 ASP A CA 1
ATOM 612 C C . ASP A 1 76 ? 11.628 22.285 -39.944 1.00 41.31 76 ASP A C 1
ATOM 614 O O . ASP A 1 76 ? 11.184 21.562 -40.829 1.00 41.31 76 ASP A O 1
ATOM 618 N N . ASN A 1 77 ? 12.821 22.021 -39.398 1.00 46.66 77 ASN A N 1
ATOM 619 C CA . ASN A 1 77 ? 13.713 20.983 -39.923 1.00 46.66 77 ASN A CA 1
ATOM 620 C C . ASN A 1 77 ? 13.235 19.553 -39.614 1.00 46.66 77 ASN A C 1
ATOM 622 O O . ASN A 1 77 ? 13.435 18.659 -40.440 1.00 46.66 77 ASN A O 1
ATOM 626 N N . SER A 1 78 ? 12.564 19.307 -38.480 1.00 47.03 78 SER A N 1
ATOM 627 C CA . SER A 1 78 ? 12.034 17.968 -38.156 1.00 47.03 78 SER A CA 1
ATOM 628 C C . SER A 1 78 ? 10.732 17.665 -38.908 1.00 47.03 78 SER A C 1
ATOM 630 O O . SER A 1 78 ? 10.495 16.539 -39.343 1.00 47.03 78 SER A O 1
ATOM 632 N N . ILE A 1 79 ? 9.910 18.690 -39.143 1.00 50.38 79 ILE A N 1
ATOM 633 C CA . ILE A 1 79 ? 8.654 18.569 -39.889 1.00 50.38 79 ILE A CA 1
ATOM 634 C C . ILE A 1 79 ? 8.938 18.474 -41.395 1.00 50.38 79 ILE A C 1
ATOM 636 O O . ILE A 1 79 ? 8.368 17.618 -42.070 1.00 50.38 79 ILE A O 1
ATOM 640 N N . LYS A 1 80 ? 9.881 19.262 -41.922 1.00 46.41 80 LYS A N 1
ATOM 641 C CA . LYS A 1 80 ? 10.316 19.222 -43.328 1.00 46.41 80 LYS A CA 1
ATOM 642 C C . LYS A 1 80 ? 11.047 17.928 -43.679 1.00 46.41 80 LYS A C 1
ATOM 644 O O . LYS A 1 80 ? 10.787 17.366 -44.739 1.00 46.41 80 LYS A O 1
ATOM 649 N N . SER A 1 81 ? 11.866 17.391 -42.769 1.00 52.53 81 SER A N 1
ATOM 650 C CA . SER A 1 81 ? 12.471 16.060 -42.945 1.00 52.53 81 SER A CA 1
ATOM 651 C C . SER A 1 81 ? 11.429 14.936 -42.895 1.00 52.53 81 SER A C 1
ATOM 653 O O . SER A 1 81 ? 11.483 14.021 -43.714 1.00 52.53 81 SER A O 1
ATOM 655 N N . LYS A 1 82 ? 10.410 15.031 -42.029 1.00 47.88 82 LYS A N 1
ATOM 656 C CA . LYS A 1 82 ? 9.290 14.071 -41.981 1.00 47.88 82 LYS A CA 1
ATOM 657 C C . LYS A 1 82 ? 8.400 14.122 -43.232 1.00 47.88 82 LYS A C 1
ATOM 659 O O . LYS A 1 82 ? 7.974 13.075 -43.714 1.00 47.88 82 LYS A O 1
ATOM 664 N N . ILE A 1 83 ? 8.164 15.308 -43.797 1.00 51.00 83 ILE A N 1
ATOM 665 C CA . ILE A 1 83 ? 7.437 15.495 -45.068 1.00 51.00 83 ILE A CA 1
ATOM 666 C C . ILE A 1 83 ? 8.244 14.927 -46.252 1.00 51.00 83 ILE A C 1
ATOM 668 O O . ILE A 1 83 ? 7.678 14.242 -47.104 1.00 51.00 83 ILE A O 1
ATOM 672 N N . GLN A 1 84 ? 9.570 15.091 -46.255 1.00 49.38 84 GLN A N 1
ATOM 673 C CA . GLN A 1 84 ? 10.466 14.546 -47.284 1.00 49.38 84 GLN A CA 1
ATOM 674 C C . GLN A 1 84 ? 10.537 13.000 -47.273 1.00 49.38 84 GLN A C 1
ATOM 676 O O . GLN A 1 84 ? 10.647 12.365 -48.327 1.00 49.38 84 GLN A O 1
ATOM 681 N N . ILE A 1 85 ? 10.409 12.369 -46.099 1.00 51.31 85 ILE A N 1
ATOM 682 C CA . ILE A 1 85 ? 10.346 10.900 -45.946 1.00 51.31 85 ILE A CA 1
ATOM 683 C C . ILE A 1 85 ? 9.000 10.331 -46.440 1.00 51.31 85 ILE A C 1
ATOM 685 O O . ILE A 1 85 ? 8.943 9.235 -46.996 1.00 51.31 85 ILE A O 1
ATOM 689 N N . ILE A 1 86 ? 7.901 11.075 -46.284 1.00 48.41 86 ILE A N 1
ATOM 690 C CA . ILE A 1 86 ? 6.569 10.625 -46.719 1.00 48.41 86 ILE A CA 1
ATOM 691 C C . ILE A 1 86 ? 6.409 10.763 -48.243 1.00 48.41 86 ILE A C 1
ATOM 693 O O . ILE A 1 86 ? 5.901 9.837 -48.878 1.00 48.41 86 ILE A O 1
ATOM 697 N N . GLU A 1 87 ? 6.904 11.839 -48.865 1.00 47.97 87 GLU A N 1
ATOM 698 C CA . GLU A 1 87 ? 6.870 11.988 -50.334 1.00 47.97 87 GLU A CA 1
ATOM 699 C C . GLU A 1 87 ? 7.745 10.950 -51.061 1.00 47.97 87 GLU A C 1
ATOM 701 O O . GLU A 1 87 ? 7.331 10.402 -52.087 1.00 47.97 87 GLU A O 1
ATOM 706 N N . SER A 1 88 ? 8.902 10.588 -50.498 1.00 49.78 88 SER A N 1
ATOM 707 C CA . SER A 1 88 ? 9.806 9.570 -51.064 1.00 49.78 88 SER A CA 1
ATOM 708 C C . SER A 1 88 ? 9.253 8.137 -51.006 1.00 49.78 88 SER A C 1
ATOM 710 O O . SER A 1 88 ? 9.670 7.286 -51.794 1.00 49.78 88 SER A O 1
ATOM 712 N N . SER A 1 89 ? 8.253 7.873 -50.157 1.00 49.09 89 SER A N 1
ATOM 713 C CA . SER A 1 89 ? 7.561 6.577 -50.090 1.00 49.09 89 SER A CA 1
ATOM 714 C C . SER A 1 89 ? 6.583 6.325 -51.250 1.00 49.09 89 SER A C 1
ATOM 716 O O . SER A 1 89 ? 6.137 5.198 -51.449 1.00 49.09 89 SER A O 1
ATOM 718 N N . SER A 1 90 ? 6.264 7.351 -52.047 1.00 48.34 90 SER A N 1
ATOM 719 C CA . SER A 1 90 ? 5.368 7.238 -53.209 1.00 48.34 90 SER A CA 1
ATOM 720 C C . SER A 1 90 ? 6.088 6.861 -54.513 1.00 48.34 90 SER A C 1
ATOM 722 O O . SER A 1 90 ? 5.445 6.615 -55.534 1.00 48.34 90 SER A O 1
ATOM 724 N N . GLU A 1 91 ? 7.421 6.755 -54.486 1.00 49.56 91 GLU A N 1
ATOM 725 C CA . GLU A 1 91 ? 8.256 6.529 -55.670 1.00 49.56 91 GLU A CA 1
ATOM 726 C C . GLU A 1 91 ? 8.827 5.100 -55.752 1.00 49.56 91 GLU A C 1
ATOM 728 O O . GLU A 1 91 ? 9.946 4.874 -56.220 1.00 49.56 91 GLU A O 1
ATOM 733 N N . PHE A 1 92 ? 8.048 4.107 -55.318 1.00 47.22 92 PHE A N 1
ATOM 734 C CA . PHE A 1 92 ? 8.344 2.695 -55.568 1.00 47.22 92 PHE A CA 1
ATOM 735 C C . PHE A 1 92 ? 7.774 2.268 -56.927 1.00 47.22 92 PHE A C 1
ATOM 737 O O . PHE A 1 92 ? 6.564 2.167 -57.110 1.00 47.22 92 PHE A O 1
ATOM 744 N N . GLY A 1 93 ? 8.647 1.982 -57.897 1.00 51.44 93 GLY A N 1
ATOM 745 C CA . GLY A 1 93 ? 8.234 1.429 -59.187 1.00 51.44 93 GLY A CA 1
ATOM 746 C C . GLY A 1 93 ? 9.343 1.381 -60.236 1.00 51.44 93 GLY A C 1
ATOM 747 O O . GLY A 1 93 ? 10.286 2.170 -60.220 1.00 51.44 93 GLY A O 1
ATOM 748 N N . TYR A 1 94 ? 9.217 0.452 -61.186 1.00 52.84 94 TYR A N 1
ATOM 749 C CA . TYR A 1 94 ? 10.009 0.466 -62.415 1.00 52.84 94 TYR A CA 1
ATOM 750 C C . TYR A 1 94 ? 9.416 1.511 -63.367 1.00 52.84 94 TYR A C 1
ATOM 752 O O . TYR A 1 94 ? 8.368 1.277 -63.966 1.00 52.84 94 TYR A O 1
ATOM 760 N N . GLN A 1 95 ? 10.098 2.642 -63.565 1.00 53.69 95 GLN A N 1
ATOM 761 C CA . GLN A 1 95 ? 9.810 3.523 -64.702 1.00 53.69 95 GLN A CA 1
ATOM 762 C C . GLN A 1 95 ? 10.382 2.869 -65.967 1.00 53.69 95 GLN A C 1
ATOM 764 O O . GLN A 1 95 ? 11.504 3.143 -66.394 1.00 53.69 95 GLN A O 1
ATOM 769 N N . GLY A 1 96 ? 9.645 1.899 -66.509 1.00 49.50 96 GLY A N 1
ATOM 770 C CA . GLY A 1 96 ? 10.004 1.191 -67.731 1.00 49.50 96 GLY A CA 1
ATOM 771 C C . GLY A 1 96 ? 10.066 2.154 -68.914 1.00 49.50 96 GLY A C 1
ATOM 772 O O . GLY A 1 96 ? 9.040 2.520 -69.474 1.00 49.50 96 GLY A O 1
ATOM 773 N N . GLY A 1 97 ? 11.274 2.558 -69.304 1.00 58.31 97 GLY A N 1
ATOM 774 C CA . GLY A 1 97 ? 11.516 3.174 -70.605 1.00 58.31 97 GLY A CA 1
ATOM 775 C C . GLY A 1 97 ? 11.551 2.110 -71.705 1.00 58.31 97 GLY A C 1
ATOM 776 O O . GLY A 1 97 ? 11.963 0.975 -71.464 1.00 58.31 97 GLY A O 1
ATOM 777 N N . ASN A 1 98 ? 11.190 2.484 -72.934 1.00 54.72 98 ASN A N 1
ATOM 778 C CA . ASN A 1 98 ? 11.087 1.605 -74.115 1.00 54.72 98 ASN A CA 1
ATOM 779 C C . ASN A 1 98 ? 12.440 1.028 -74.611 1.00 54.72 98 ASN A C 1
ATOM 781 O O . ASN A 1 98 ? 12.597 0.706 -75.789 1.00 54.72 98 ASN A O 1
ATOM 785 N N . SER A 1 99 ? 13.472 0.960 -73.769 1.00 59.22 99 SER A N 1
ATOM 786 C CA . SER A 1 99 ? 14.807 0.480 -74.130 1.00 59.22 99 SER A CA 1
ATOM 787 C C . SER A 1 99 ? 15.529 -0.150 -72.940 1.00 59.22 99 SER A C 1
ATOM 789 O O . SER A 1 99 ? 15.972 0.528 -72.018 1.00 59.22 99 SER A O 1
ATOM 791 N N . PHE A 1 100 ? 15.746 -1.464 -73.033 1.00 61.19 100 PHE A N 1
ATOM 792 C CA . PHE A 1 100 ? 16.418 -2.324 -72.045 1.00 61.19 100 PHE A CA 1
ATOM 793 C C . PHE A 1 100 ? 17.947 -2.132 -71.953 1.00 61.19 100 PHE A C 1
ATOM 795 O O . PHE A 1 100 ? 18.651 -2.974 -71.401 1.00 61.19 100 PHE A O 1
ATOM 802 N N . ARG A 1 101 ? 18.498 -1.056 -72.532 1.00 64.88 101 ARG A N 1
ATOM 803 C CA . ARG A 1 101 ? 19.950 -0.789 -72.552 1.00 64.88 101 ARG A CA 1
ATOM 804 C C . ARG A 1 101 ? 20.468 -0.086 -71.298 1.00 64.88 101 ARG A C 1
ATOM 806 O O . ARG A 1 101 ? 21.671 -0.125 -71.052 1.00 64.88 101 ARG A O 1
ATOM 813 N N . ASN A 1 102 ? 19.591 0.513 -70.497 1.00 57.22 102 ASN A N 1
ATOM 814 C CA . ASN A 1 102 ? 19.986 1.081 -69.214 1.00 57.22 102 ASN A CA 1
ATOM 815 C C . ASN A 1 102 ? 19.918 0.004 -68.133 1.00 57.22 102 ASN A C 1
ATOM 817 O O . ASN A 1 102 ? 18.859 -0.569 -67.883 1.00 57.22 102 ASN A O 1
ATOM 821 N N . LYS A 1 103 ? 21.052 -0.253 -67.472 1.00 60.31 103 LYS A N 1
ATOM 822 C CA . LYS A 1 103 ? 21.066 -1.063 -66.251 1.00 60.31 103 LYS A CA 1
ATOM 823 C C . LYS A 1 103 ? 20.187 -0.363 -65.204 1.00 60.31 103 LYS A C 1
ATOM 825 O O . LYS A 1 103 ? 20.339 0.853 -65.045 1.00 60.31 103 LYS A O 1
ATOM 830 N N . PRO A 1 104 ? 19.286 -1.078 -64.507 1.00 59.84 104 PRO A N 1
ATOM 831 C CA . PRO A 1 104 ? 18.482 -0.474 -63.455 1.00 59.84 104 PRO A CA 1
ATOM 832 C C . PRO A 1 104 ? 19.423 0.117 -62.403 1.00 59.84 104 PRO A C 1
ATOM 834 O O . PRO A 1 104 ? 20.262 -0.588 -61.843 1.00 59.84 104 PRO A O 1
ATOM 837 N N . LYS A 1 105 ? 19.325 1.431 -62.188 1.00 57.28 105 LYS A N 1
ATOM 838 C CA . LYS A 1 105 ? 19.990 2.089 -61.066 1.00 57.28 105 LYS A CA 1
ATOM 839 C C . LYS A 1 105 ? 19.131 1.819 -59.837 1.00 57.28 105 LYS A C 1
ATOM 841 O O . LYS A 1 105 ? 17.952 2.179 -59.865 1.00 57.28 105 LYS A O 1
ATOM 846 N N . PRO A 1 106 ? 19.658 1.174 -58.793 1.00 57.91 106 PRO A N 1
ATOM 847 C CA . PRO A 1 106 ? 18.878 1.000 -57.590 1.00 57.91 106 PRO A CA 1
ATOM 848 C C . PRO A 1 106 ? 18.736 2.379 -56.925 1.00 57.91 106 PRO A C 1
ATOM 850 O O . PRO A 1 106 ? 19.729 3.070 -56.706 1.00 57.91 106 PRO A O 1
ATOM 853 N N . LYS A 1 107 ? 17.500 2.804 -56.642 1.00 55.62 107 LYS A N 1
ATOM 854 C CA . LYS A 1 107 ? 17.224 3.922 -55.728 1.00 55.62 107 LYS A CA 1
ATOM 855 C C . LYS A 1 107 ? 17.418 3.433 -54.298 1.00 55.62 107 LYS A C 1
ATOM 857 O O . LYS A 1 107 ? 16.463 3.297 -53.543 1.00 55.62 107 LYS A O 1
ATOM 862 N N . VAL A 1 108 ? 18.639 3.054 -53.952 1.00 58.25 108 VAL A N 1
ATOM 863 C CA . VAL A 1 108 ? 18.985 2.974 -52.536 1.00 58.25 108 VAL A CA 1
ATOM 864 C C . VAL A 1 108 ? 19.415 4.383 -52.195 1.00 58.25 108 VAL A C 1
ATOM 866 O O . VAL A 1 108 ? 20.361 4.896 -52.792 1.00 58.25 108 VAL A O 1
ATOM 869 N N . PHE A 1 109 ? 18.642 5.039 -51.337 1.00 57.41 109 PHE A N 1
ATOM 870 C CA . PHE A 1 109 ? 19.112 6.242 -50.676 1.00 57.41 109 PHE A CA 1
ATOM 871 C C . PHE A 1 109 ? 20.440 5.871 -50.002 1.00 57.41 109 PHE A C 1
ATOM 873 O O . PHE A 1 109 ? 20.506 4.858 -49.313 1.00 57.41 109 PHE A O 1
ATOM 880 N N . ASP A 1 110 ? 21.495 6.654 -50.223 1.00 56.94 110 ASP A N 1
ATOM 881 C CA . ASP A 1 110 ? 22.752 6.538 -49.456 1.00 56.94 110 ASP A CA 1
ATOM 882 C C . ASP A 1 110 ? 22.536 6.943 -47.977 1.00 56.94 110 ASP A C 1
ATOM 884 O O . ASP A 1 110 ? 23.442 6.925 -47.150 1.00 56.94 110 ASP A O 1
ATOM 888 N N . ASP A 1 111 ? 21.297 7.307 -47.645 1.00 63.22 111 ASP A N 1
ATOM 889 C CA . ASP A 1 111 ? 20.848 7.691 -46.328 1.00 63.22 111 ASP A CA 1
ATOM 890 C C . ASP A 1 111 ? 20.443 6.450 -45.534 1.00 63.22 111 ASP A C 1
ATOM 892 O O . ASP A 1 111 ? 19.682 5.592 -45.992 1.00 63.22 111 ASP A O 1
ATOM 896 N N . ASN A 1 112 ? 20.962 6.381 -44.309 1.00 63.41 112 ASN A N 1
ATOM 897 C CA . ASN A 1 112 ? 20.672 5.343 -43.331 1.00 63.41 112 ASN A CA 1
ATOM 898 C C . ASN A 1 112 ? 19.160 5.094 -43.235 1.00 63.41 112 ASN A C 1
ATOM 900 O O . ASN A 1 112 ? 18.421 5.906 -42.679 1.00 63.41 112 ASN A O 1
ATOM 904 N N . VAL A 1 113 ? 18.704 3.955 -43.762 1.00 68.50 113 VAL A N 1
ATOM 905 C CA . VAL A 1 113 ? 17.315 3.513 -43.627 1.00 68.50 113 VAL A CA 1
ATOM 906 C C . VAL A 1 113 ? 17.052 3.281 -42.143 1.00 68.50 113 VAL A C 1
ATOM 908 O O . VAL A 1 113 ? 17.550 2.322 -41.554 1.00 68.50 113 VAL A O 1
ATOM 911 N N . ILE A 1 114 ? 16.292 4.186 -41.530 1.00 67.00 114 ILE A N 1
ATOM 912 C CA . ILE A 1 114 ? 15.876 4.059 -40.137 1.00 67.00 114 ILE A CA 1
ATOM 913 C C . ILE A 1 114 ? 14.895 2.888 -40.073 1.00 67.00 114 ILE A C 1
ATOM 915 O O . ILE A 1 114 ? 13.917 2.836 -40.823 1.00 67.00 114 ILE A O 1
ATOM 919 N N . TYR A 1 115 ? 15.167 1.922 -39.201 1.00 78.38 115 TYR A N 1
ATOM 920 C CA . TYR A 1 115 ? 14.248 0.816 -38.973 1.00 78.38 115 TYR A CA 1
ATOM 921 C C . TYR A 1 115 ? 12.922 1.353 -38.433 1.00 78.38 115 TYR A C 1
ATOM 923 O O . TYR A 1 115 ? 12.897 2.197 -37.535 1.00 78.38 115 TYR A O 1
ATOM 931 N N . PHE A 1 116 ? 11.817 0.847 -38.982 1.00 80.50 116 PHE A N 1
ATOM 932 C CA . PHE A 1 116 ? 10.477 1.216 -38.543 1.00 80.50 116 PHE A CA 1
ATOM 933 C C . PHE A 1 116 ? 10.346 1.049 -37.023 1.00 80.50 116 PHE A C 1
ATOM 935 O O . PHE A 1 116 ? 10.606 -0.029 -36.485 1.00 80.50 116 PHE A O 1
ATOM 942 N N . GLY A 1 117 ? 9.942 2.122 -36.348 1.00 72.00 117 GLY A N 1
ATOM 943 C CA . GLY A 1 117 ? 9.663 2.140 -34.922 1.00 72.00 117 GLY A CA 1
ATOM 944 C C . GLY A 1 117 ? 10.848 2.439 -34.004 1.00 72.00 117 GLY A C 1
ATOM 945 O O . GLY A 1 117 ? 10.658 2.480 -32.791 1.00 72.00 117 GLY A O 1
ATOM 946 N N . TYR A 1 118 ? 12.049 2.685 -34.537 1.00 76.06 118 TYR A N 1
ATOM 947 C CA . TYR A 1 118 ? 13.166 3.192 -33.725 1.00 76.06 118 TYR A CA 1
ATOM 948 C C . TYR A 1 118 ? 12.940 4.638 -33.262 1.00 76.06 118 TYR A C 1
ATOM 950 O O . TYR A 1 118 ? 13.426 5.028 -32.204 1.00 76.06 118 TYR A O 1
ATOM 958 N N . ASP A 1 119 ? 12.147 5.400 -34.011 1.00 77.06 119 ASP A N 1
ATOM 959 C CA . ASP A 1 119 ? 11.688 6.747 -33.676 1.00 77.06 119 ASP A CA 1
ATOM 960 C C . ASP A 1 119 ? 10.742 6.784 -32.463 1.00 77.06 119 ASP A C 1
ATOM 962 O O . ASP A 1 119 ? 10.693 7.790 -31.761 1.00 77.06 119 ASP A O 1
ATOM 966 N N . TYR A 1 120 ? 10.053 5.681 -32.132 1.00 71.25 120 TYR A N 1
ATOM 967 C CA . TYR A 1 120 ? 9.267 5.598 -30.889 1.00 71.25 120 TYR A CA 1
ATOM 968 C C . TYR A 1 120 ? 10.131 5.634 -29.622 1.00 71.25 120 TYR A C 1
ATOM 970 O O . TYR A 1 120 ? 9.613 5.923 -28.545 1.00 71.25 120 TYR A O 1
ATOM 978 N N . PHE A 1 121 ? 11.427 5.320 -29.727 1.00 72.94 121 PHE A N 1
ATOM 979 C CA . PHE A 1 121 ? 12.331 5.197 -28.579 1.00 72.94 121 PHE A CA 1
ATOM 980 C C . PHE A 1 121 ? 13.335 6.349 -28.459 1.00 72.94 121 PHE A C 1
ATOM 982 O O . PHE A 1 121 ? 14.070 6.402 -27.473 1.00 72.94 121 PHE A O 1
ATOM 989 N N . THR A 1 122 ? 13.386 7.262 -29.434 1.00 71.19 122 THR A N 1
ATOM 990 C CA . THR A 1 122 ? 14.284 8.427 -29.392 1.00 71.19 122 THR A CA 1
ATOM 991 C C . THR A 1 122 ? 13.765 9.526 -28.470 1.00 71.19 122 THR A C 1
ATOM 993 O O . THR A 1 122 ? 14.562 10.207 -27.827 1.00 71.19 122 THR A O 1
ATOM 996 N N . ASP A 1 123 ? 12.442 9.645 -28.340 1.00 67.69 123 ASP A N 1
ATOM 997 C CA . ASP A 1 123 ? 11.787 10.560 -27.405 1.00 67.69 123 ASP A CA 1
ATOM 998 C C . ASP A 1 123 ? 11.554 9.846 -26.069 1.00 67.69 123 ASP A C 1
ATOM 1000 O O . ASP A 1 123 ? 10.445 9.433 -25.727 1.00 67.69 123 ASP A O 1
ATOM 1004 N N . ALA A 1 124 ? 12.627 9.660 -25.300 1.00 60.97 124 ALA A N 1
ATOM 1005 C CA . ALA A 1 124 ? 12.494 9.181 -23.932 1.00 60.97 124 ALA A CA 1
ATOM 1006 C C . ALA A 1 124 ? 11.751 10.246 -23.103 1.00 60.97 124 ALA A C 1
ATOM 1008 O O . ALA A 1 124 ? 12.254 11.370 -22.985 1.00 60.97 124 ALA A O 1
ATOM 1009 N N . PRO A 1 125 ? 10.589 9.948 -22.487 1.00 61.25 125 PRO A N 1
ATOM 1010 C CA . PRO A 1 125 ? 10.048 10.853 -21.489 1.00 61.25 125 PRO A CA 1
ATOM 1011 C C . PRO A 1 125 ? 11.098 10.983 -20.381 1.00 61.25 125 PRO A C 1
ATOM 1013 O O . PRO A 1 125 ? 11.473 9.996 -19.750 1.00 61.25 125 PRO A O 1
ATOM 1016 N N . ALA A 1 126 ? 11.588 12.207 -20.155 1.00 58.41 126 ALA A N 1
ATOM 1017 C CA . ALA A 1 126 ? 12.681 12.502 -19.219 1.00 58.41 126 ALA A CA 1
ATOM 1018 C C . ALA A 1 126 ? 12.396 12.038 -17.778 1.00 58.41 126 ALA A C 1
ATOM 1020 O O . ALA A 1 126 ? 13.296 11.968 -16.945 1.00 58.41 126 ALA A O 1
ATOM 1021 N N . THR A 1 127 ? 11.143 11.698 -17.484 1.00 55.03 127 THR A N 1
ATOM 1022 C CA . THR A 1 127 ? 10.734 11.019 -16.266 1.00 55.03 127 THR A CA 1
ATOM 1023 C C . THR A 1 127 ? 9.594 10.065 -16.611 1.00 55.03 127 THR A C 1
ATOM 1025 O O . THR A 1 127 ? 8.558 10.487 -17.123 1.00 55.03 127 THR A O 1
ATOM 1028 N N . PHE A 1 128 ? 9.740 8.776 -16.294 1.00 59.50 128 PHE A N 1
ATOM 1029 C CA . PHE A 1 128 ? 8.575 7.935 -16.017 1.00 59.50 128 PHE A CA 1
ATOM 1030 C C . PHE A 1 128 ? 7.968 8.477 -14.720 1.00 59.50 128 PHE A C 1
ATOM 1032 O O . PHE A 1 128 ? 8.256 8.000 -13.624 1.00 59.50 128 PHE A O 1
ATOM 1039 N N . ALA A 1 129 ? 7.241 9.589 -14.830 1.00 56.97 129 ALA A N 1
ATOM 1040 C CA . ALA A 1 129 ? 6.585 10.208 -13.699 1.00 56.97 129 ALA A CA 1
ATOM 1041 C C . ALA A 1 129 ? 5.650 9.164 -13.092 1.00 56.97 129 ALA A C 1
ATOM 1043 O O . ALA A 1 129 ? 4.852 8.547 -13.801 1.00 56.97 129 ALA A O 1
ATOM 1044 N N . MET A 1 130 ? 5.784 8.936 -11.784 1.00 55.62 130 MET A N 1
ATOM 1045 C CA . MET A 1 130 ? 4.915 8.019 -11.063 1.00 55.62 130 MET A CA 1
ATOM 1046 C C . MET A 1 130 ? 3.464 8.377 -11.371 1.00 55.62 130 MET A C 1
ATOM 1048 O O . MET A 1 130 ? 2.982 9.448 -10.996 1.00 55.62 130 MET A O 1
ATOM 1052 N N . LEU A 1 131 ? 2.750 7.465 -12.026 1.00 55.75 131 LEU A N 1
ATOM 1053 C CA . LEU A 1 131 ? 1.300 7.513 -12.092 1.00 55.75 131 LEU A CA 1
ATOM 1054 C C . LEU A 1 131 ? 0.778 7.239 -10.673 1.00 55.75 131 LEU A C 1
ATOM 1056 O O . LEU A 1 131 ? 0.491 6.108 -10.295 1.00 55.75 131 LEU A O 1
ATOM 1060 N N . SER A 1 132 ? 0.717 8.294 -9.859 1.00 58.97 132 SER A N 1
ATOM 1061 C CA . SER A 1 132 ? 0.292 8.249 -8.454 1.00 58.97 132 SER A CA 1
ATOM 1062 C C . SER A 1 132 ? -1.227 8.098 -8.293 1.00 58.97 132 SER A C 1
ATOM 1064 O O . SER A 1 132 ? -1.704 8.008 -7.165 1.00 58.97 132 SER A O 1
ATOM 1066 N N . ASN A 1 133 ? -1.997 8.115 -9.387 1.00 59.03 133 ASN A N 1
ATOM 1067 C CA . ASN A 1 133 ? -3.457 8.229 -9.339 1.00 59.03 133 ASN A CA 1
ATOM 1068 C C . ASN A 1 133 ? -4.195 7.148 -10.146 1.00 59.03 133 ASN A C 1
ATOM 1070 O O . ASN A 1 133 ? -5.298 7.379 -10.638 1.00 59.03 133 ASN A O 1
ATOM 1074 N N . VAL A 1 134 ? -3.581 5.974 -10.314 1.00 66.12 134 VAL A N 1
ATOM 1075 C CA . VAL A 1 134 ? -4.271 4.803 -10.874 1.00 66.12 134 VAL A CA 1
ATOM 1076 C C . VAL A 1 134 ? -5.051 4.128 -9.742 1.00 66.12 134 VAL A C 1
ATOM 1078 O O . VAL A 1 134 ? -4.469 3.886 -8.681 1.00 66.12 134 VAL A O 1
ATOM 1081 N N . PRO A 1 135 ? -6.353 3.834 -9.913 1.00 69.38 135 PRO A N 1
ATOM 1082 C CA . PRO A 1 135 ? -7.100 3.076 -8.917 1.00 69.38 135 PRO A CA 1
ATOM 1083 C C . PRO A 1 135 ? -6.444 1.709 -8.717 1.00 69.38 135 PRO A C 1
ATOM 1085 O O . PRO A 1 135 ? -6.102 1.031 -9.685 1.00 69.38 135 PRO A O 1
ATOM 1088 N N . ALA A 1 136 ? -6.275 1.303 -7.459 1.00 69.75 136 ALA A N 1
ATOM 1089 C CA . ALA A 1 136 ? -5.677 0.013 -7.153 1.00 69.75 136 ALA A CA 1
ATOM 1090 C C . ALA A 1 136 ? -6.507 -1.123 -7.764 1.00 69.75 136 ALA A C 1
ATOM 1092 O O . ALA A 1 136 ? -7.714 -1.227 -7.524 1.00 69.75 136 ALA A O 1
ATOM 1093 N N . GLN A 1 137 ? -5.848 -1.963 -8.560 1.00 76.81 137 GLN A N 1
ATOM 1094 C CA . GLN A 1 137 ? -6.469 -3.143 -9.144 1.00 76.81 137 GLN A CA 1
ATOM 1095 C C . GLN A 1 137 ? -6.734 -4.183 -8.047 1.00 76.81 137 GLN A C 1
ATOM 1097 O O . GLN A 1 137 ? -6.020 -4.264 -7.045 1.00 76.81 137 GLN A O 1
ATOM 1102 N N . SER A 1 138 ? -7.799 -4.968 -8.206 1.00 80.06 138 SER A N 1
ATOM 1103 C CA . SER A 1 138 ? -8.229 -5.954 -7.205 1.00 80.06 138 SER A CA 1
ATOM 1104 C C . SER A 1 138 ? -7.203 -7.064 -6.950 1.00 80.06 138 SER A C 1
ATOM 1106 O O . SER A 1 138 ? -7.178 -7.638 -5.864 1.00 80.06 138 SER A O 1
ATOM 1108 N N . ASP A 1 139 ? -6.374 -7.361 -7.944 1.00 87.25 139 ASP A N 1
ATOM 1109 C CA . ASP A 1 139 ? -5.341 -8.399 -7.965 1.00 87.25 139 ASP A CA 1
ATOM 1110 C C . ASP A 1 139 ? -3.955 -7.899 -7.527 1.00 87.25 139 ASP A C 1
ATOM 1112 O O . ASP A 1 139 ? -3.004 -8.679 -7.498 1.00 87.25 139 ASP A O 1
ATOM 1116 N N . TYR A 1 140 ? -3.833 -6.627 -7.132 1.00 89.62 140 TYR A N 1
ATOM 1117 C CA . TYR A 1 140 ? -2.573 -6.082 -6.638 1.00 89.62 140 TYR A CA 1
ATOM 1118 C C . TYR A 1 140 ? -2.089 -6.839 -5.393 1.00 89.62 140 TYR A C 1
ATOM 1120 O O . TYR A 1 140 ? -2.813 -6.953 -4.399 1.00 89.62 140 TYR A O 1
ATOM 1128 N N . LEU A 1 141 ? -0.852 -7.340 -5.447 1.00 92.00 141 LEU A N 1
ATOM 1129 C CA . LEU A 1 141 ? -0.223 -8.084 -4.360 1.00 92.00 141 LEU A CA 1
ATOM 1130 C C . LEU A 1 141 ? 0.407 -7.127 -3.346 1.00 92.00 141 LEU A C 1
ATOM 1132 O O . LEU A 1 141 ? 1.340 -6.387 -3.671 1.00 92.00 141 LEU A O 1
ATOM 1136 N N . ILE A 1 142 ? -0.062 -7.198 -2.103 1.00 92.94 142 ILE A N 1
ATOM 1137 C CA . ILE A 1 142 ? 0.401 -6.328 -1.024 1.00 92.94 142 ILE A CA 1
ATOM 1138 C C . ILE A 1 142 ? 1.831 -6.677 -0.631 1.00 92.94 142 ILE A C 1
ATOM 1140 O O . ILE A 1 142 ? 2.185 -7.847 -0.439 1.00 92.94 142 ILE A O 1
ATOM 1144 N N . GLY A 1 143 ? 2.661 -5.646 -0.481 1.00 92.38 143 GLY A N 1
ATOM 1145 C CA . GLY A 1 143 ? 4.024 -5.807 -0.006 1.00 92.38 143 GLY A CA 1
ATOM 1146 C C . GLY A 1 143 ? 4.496 -4.701 0.935 1.00 92.38 143 GLY A C 1
ATOM 1147 O O . GLY A 1 143 ? 3.796 -3.718 1.170 1.00 92.38 143 GLY A O 1
ATOM 1148 N N . PRO A 1 144 ? 5.710 -4.857 1.490 1.00 93.25 144 PRO A N 1
ATOM 1149 C CA . PRO A 1 144 ? 6.316 -3.850 2.353 1.00 93.25 144 PRO A CA 1
ATOM 1150 C C . PRO A 1 144 ? 6.444 -2.488 1.670 1.00 93.25 144 PRO A C 1
ATOM 1152 O O . PRO A 1 144 ? 6.843 -2.426 0.503 1.00 93.25 144 PRO A O 1
ATOM 1155 N N . GLY A 1 145 ? 6.172 -1.418 2.419 1.00 91.56 145 GLY A N 1
ATOM 1156 C CA . GLY A 1 145 ? 6.206 -0.034 1.932 1.00 91.56 145 GLY A CA 1
ATOM 1157 C C . GLY A 1 145 ? 4.901 0.457 1.297 1.00 91.56 145 GLY A C 1
ATOM 1158 O O . GLY A 1 145 ? 4.794 1.639 0.975 1.00 91.56 145 GLY A O 1
ATOM 1159 N N . ASP A 1 146 ? 3.901 -0.414 1.133 1.00 92.56 146 ASP A N 1
ATOM 1160 C CA . ASP A 1 146 ? 2.558 0.009 0.734 1.00 92.56 146 ASP A CA 1
ATOM 1161 C C . ASP A 1 146 ? 1.838 0.681 1.906 1.00 92.56 146 ASP A C 1
ATOM 1163 O O . ASP A 1 146 ? 1.998 0.289 3.062 1.00 92.56 146 ASP A O 1
ATOM 1167 N N . ASN A 1 147 ? 1.009 1.682 1.617 1.00 92.75 147 ASN A N 1
ATOM 1168 C CA . ASN A 1 147 ? 0.213 2.364 2.632 1.00 92.75 147 ASN A CA 1
ATOM 1169 C C . ASN A 1 147 ? -1.258 1.967 2.559 1.00 92.75 147 ASN A C 1
ATOM 1171 O O . ASN A 1 147 ? -1.873 1.979 1.494 1.00 92.75 147 ASN A O 1
ATOM 1175 N N . PHE A 1 148 ? -1.852 1.726 3.721 1.00 94.44 148 PHE A N 1
ATOM 1176 C CA . PHE A 1 148 ? -3.281 1.534 3.897 1.00 94.44 148 PHE A CA 1
ATOM 1177 C C . PHE A 1 148 ? -3.890 2.721 4.621 1.00 94.44 148 PHE A C 1
ATOM 1179 O O . PHE A 1 148 ? -3.449 3.113 5.700 1.00 94.44 148 PHE A O 1
ATOM 1186 N N . LYS A 1 149 ? -4.964 3.254 4.050 1.00 94.88 149 LYS A N 1
ATOM 1187 C CA . LYS A 1 149 ? -5.844 4.203 4.715 1.00 94.88 149 LYS A CA 1
ATOM 1188 C C . LYS A 1 149 ? -7.069 3.452 5.220 1.00 94.88 149 LYS A C 1
ATOM 1190 O O . LYS A 1 149 ? -7.848 2.919 4.426 1.00 94.88 149 LYS A O 1
ATOM 1195 N N . ILE A 1 150 ? -7.215 3.416 6.538 1.00 95.50 150 ILE A N 1
ATOM 1196 C CA . ILE A 1 150 ? -8.275 2.699 7.246 1.00 95.50 150 ILE A CA 1
ATOM 1197 C C . ILE A 1 150 ? -9.132 3.728 7.966 1.00 95.50 150 ILE A C 1
ATOM 1199 O O . ILE A 1 150 ? -8.632 4.510 8.773 1.00 95.50 150 ILE A O 1
ATOM 1203 N N . VAL A 1 151 ? -10.425 3.724 7.667 1.00 96.06 151 VAL A N 1
ATOM 1204 C CA . VAL A 1 151 ? -11.425 4.544 8.351 1.00 96.06 151 VAL A CA 1
ATOM 1205 C C . VAL A 1 151 ? -12.324 3.605 9.137 1.00 96.06 151 VAL A C 1
ATOM 1207 O O . VAL A 1 151 ? -13.030 2.790 8.548 1.00 96.06 151 VAL A O 1
ATOM 1210 N N . LEU A 1 152 ? -12.277 3.708 10.459 1.00 96.25 152 LEU A N 1
ATOM 1211 C CA . LEU A 1 152 ? -13.204 3.043 11.363 1.00 96.25 152 LEU A CA 1
ATOM 1212 C C . LEU A 1 152 ? -14.431 3.932 11.548 1.00 96.25 152 LEU A C 1
ATOM 1214 O O . LEU A 1 152 ? -14.278 5.145 11.716 1.00 96.25 152 LEU A O 1
ATOM 1218 N N . TYR A 1 153 ? -15.619 3.338 11.501 1.00 95.69 153 TYR A N 1
ATOM 1219 C CA . TYR A 1 153 ? -16.877 4.045 11.724 1.00 95.69 153 TYR A CA 1
ATOM 1220 C C . TYR A 1 153 ? -17.904 3.178 12.463 1.00 95.69 153 TYR A C 1
ATOM 1222 O O . TYR A 1 153 ? -17.859 1.947 12.413 1.00 95.69 153 TYR A O 1
ATOM 1230 N N . GLY A 1 154 ? -18.855 3.826 13.144 1.00 94.81 154 GLY A N 1
ATOM 1231 C CA . GLY A 1 154 ? -19.881 3.163 13.959 1.00 94.81 154 GLY A CA 1
ATOM 1232 C C . GLY A 1 154 ? -19.619 3.345 15.453 1.00 94.81 154 GLY A C 1
ATOM 1233 O O . GLY A 1 154 ? -19.783 4.453 15.966 1.00 94.81 154 GLY A O 1
ATOM 1234 N N . GLY A 1 155 ? -19.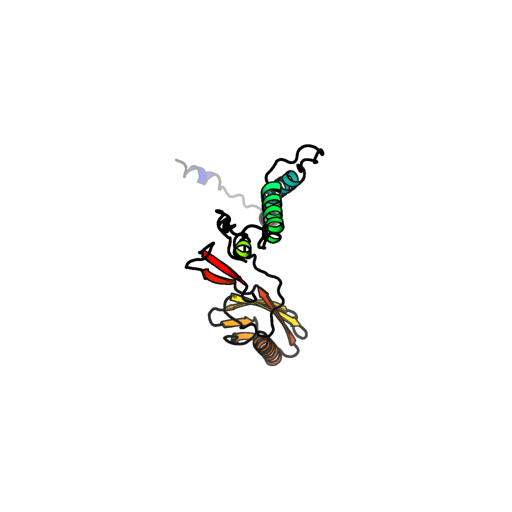236 2.269 16.146 1.00 92.25 155 GLY A N 1
ATOM 1235 C CA . GLY A 1 155 ? -18.898 2.279 17.575 1.00 92.25 155 GLY A CA 1
ATOM 1236 C C . GLY A 1 155 ? -17.672 3.134 17.909 1.00 92.25 155 GLY A C 1
ATOM 1237 O O . GLY A 1 155 ? -17.637 3.784 18.952 1.00 92.25 155 GLY A O 1
ATOM 1238 N N . GLU A 1 156 ? -16.710 3.204 16.990 1.00 92.12 156 GLU A N 1
ATOM 1239 C CA . GLU A 1 156 ? -15.580 4.131 17.027 1.00 92.12 156 GLU A CA 1
ATOM 1240 C C . GLU A 1 156 ? -15.445 4.855 15.687 1.00 92.12 156 GLU A C 1
ATOM 1242 O O . GLU A 1 156 ? -15.707 4.275 14.636 1.00 92.12 156 GLU A O 1
ATOM 1247 N N . ASN A 1 157 ? -14.999 6.113 15.721 1.00 94.25 157 ASN A N 1
ATOM 1248 C CA . ASN A 1 157 ? -14.744 6.914 14.525 1.00 94.25 157 ASN A CA 1
ATOM 1249 C C . ASN A 1 157 ? -13.292 7.388 14.536 1.00 94.25 157 ASN A C 1
ATOM 1251 O O . ASN A 1 157 ? -12.970 8.395 15.163 1.00 94.25 157 ASN A O 1
ATOM 1255 N N . ASN A 1 158 ? -12.422 6.645 13.859 1.00 95.00 158 ASN A N 1
ATOM 1256 C CA . ASN A 1 158 ? -10.987 6.913 13.801 1.00 95.00 158 ASN A CA 1
ATOM 1257 C C . ASN A 1 158 ? -10.477 6.719 12.373 1.00 95.00 158 ASN A C 1
ATOM 1259 O O . ASN A 1 158 ? -10.996 5.895 11.626 1.00 95.00 158 ASN A O 1
ATOM 1263 N N . GLN A 1 159 ? -9.431 7.449 11.998 1.00 95.31 159 GLN A N 1
ATOM 1264 C CA . GLN A 1 159 ? -8.766 7.278 10.710 1.00 95.31 159 GLN A CA 1
ATOM 1265 C C . GLN A 1 159 ? -7.275 7.056 10.924 1.00 95.31 159 GLN A C 1
ATOM 1267 O O . GLN A 1 159 ? -6.621 7.821 11.632 1.00 95.31 159 GLN A O 1
ATOM 1272 N N . PHE A 1 160 ? -6.737 6.047 10.247 1.00 95.19 160 PHE A N 1
ATOM 1273 C CA . PHE A 1 160 ? -5.326 5.699 10.286 1.00 95.19 160 PHE A CA 1
ATOM 1274 C C . PHE A 1 160 ? -4.756 5.618 8.873 1.00 95.19 160 PHE A C 1
ATOM 1276 O O . PHE A 1 160 ? -5.418 5.136 7.953 1.00 95.19 160 PHE A O 1
ATOM 1283 N N . THR A 1 161 ? -3.511 6.060 8.728 1.00 95.56 161 THR A N 1
ATOM 1284 C CA . THR A 1 161 ? -2.673 5.777 7.561 1.00 95.56 161 THR A CA 1
ATOM 1285 C C . THR A 1 161 ? -1.507 4.942 8.062 1.00 95.56 161 THR A C 1
ATOM 1287 O O . THR A 1 161 ? -0.712 5.433 8.861 1.00 95.56 161 THR A O 1
ATOM 1290 N N . LEU A 1 162 ? -1.458 3.675 7.662 1.00 95.06 162 LEU A N 1
ATOM 1291 C CA . LEU A 1 162 ? -0.503 2.691 8.165 1.00 95.06 162 LEU A CA 1
ATOM 1292 C C . LEU A 1 162 ? 0.318 2.127 7.013 1.00 95.06 162 LEU A C 1
ATOM 1294 O O . LEU A 1 162 ? -0.241 1.705 6.004 1.00 95.06 162 LEU A O 1
ATOM 1298 N N . GLU A 1 163 ? 1.630 2.093 7.194 1.00 95.38 163 GLU A N 1
ATOM 1299 C CA . GLU A 1 163 ? 2.560 1.468 6.259 1.00 95.38 163 GLU A CA 1
ATOM 1300 C C . GLU A 1 163 ? 2.683 -0.032 6.561 1.00 95.38 163 GLU A C 1
ATOM 1302 O O . GLU A 1 163 ? 2.729 -0.446 7.726 1.00 95.38 163 GLU A O 1
ATOM 1307 N N . VAL A 1 164 ? 2.754 -0.851 5.514 1.00 95.75 164 VAL A N 1
ATOM 1308 C CA . VAL A 1 164 ? 3.055 -2.279 5.621 1.00 95.75 164 VAL A CA 1
ATOM 1309 C C . VAL A 1 164 ? 4.518 -2.451 6.010 1.00 95.75 164 VAL A C 1
ATOM 1311 O O . VAL A 1 164 ? 5.430 -2.042 5.284 1.00 95.75 164 VAL A O 1
ATOM 1314 N N . SER A 1 165 ? 4.746 -3.098 7.151 1.00 95.44 165 SER A N 1
ATOM 1315 C CA . SER A 1 165 ? 6.083 -3.359 7.672 1.00 95.44 165 SER A CA 1
ATOM 1316 C C . SER A 1 165 ? 6.886 -4.284 6.741 1.00 95.44 165 SER A C 1
ATOM 1318 O O . SER A 1 165 ? 6.344 -4.991 5.891 1.00 95.44 165 SER A O 1
ATOM 1320 N N . LYS A 1 166 ? 8.206 -4.366 6.948 1.00 92.75 166 LYS A N 1
ATOM 1321 C CA . LYS A 1 166 ? 9.073 -5.331 6.243 1.00 92.75 166 LYS A CA 1
ATOM 1322 C C . LYS A 1 166 ? 8.708 -6.795 6.497 1.00 92.75 166 LYS A C 1
ATOM 1324 O O . LYS A 1 166 ? 9.034 -7.636 5.665 1.00 92.75 166 LYS A O 1
ATOM 1329 N N . ASN A 1 167 ? 8.030 -7.095 7.603 1.00 93.81 167 ASN A N 1
ATOM 1330 C CA . ASN A 1 167 ? 7.518 -8.438 7.879 1.00 93.81 167 ASN A CA 1
ATOM 1331 C C . ASN A 1 167 ? 6.169 -8.698 7.174 1.00 93.81 167 ASN A C 1
ATOM 1333 O O . ASN A 1 167 ? 5.669 -9.822 7.212 1.00 93.81 167 ASN A O 1
ATOM 1337 N N . GLY A 1 168 ? 5.609 -7.675 6.516 1.00 93.50 168 GLY A N 1
ATOM 1338 C CA . GLY A 1 168 ? 4.351 -7.706 5.772 1.00 93.50 168 GLY A CA 1
ATOM 1339 C C . GLY A 1 168 ? 3.102 -7.600 6.648 1.00 93.50 168 GLY A C 1
ATOM 1340 O O . GLY A 1 168 ? 2.024 -8.022 6.245 1.00 93.50 168 GLY A O 1
ATOM 1341 N N . ASP A 1 169 ? 3.228 -7.047 7.852 1.00 95.81 169 ASP A N 1
ATOM 1342 C CA . ASP A 1 169 ? 2.115 -6.758 8.754 1.00 95.81 169 ASP A CA 1
ATOM 1343 C C . ASP A 1 169 ? 1.832 -5.254 8.869 1.00 95.81 169 ASP A C 1
ATOM 1345 O O . ASP A 1 169 ? 2.717 -4.421 8.671 1.00 95.81 169 ASP A O 1
ATOM 1349 N N . ILE A 1 170 ? 0.591 -4.907 9.217 1.00 95.94 170 ILE A N 1
ATOM 1350 C CA . ILE A 1 170 ? 0.197 -3.550 9.616 1.00 95.94 170 ILE A CA 1
ATOM 1351 C C . ILE A 1 170 ? -0.174 -3.538 11.095 1.00 95.94 170 ILE A C 1
ATOM 1353 O O . ILE A 1 170 ? -0.852 -4.443 11.578 1.00 95.94 170 ILE A O 1
ATOM 1357 N N . SER A 1 171 ? 0.236 -2.502 11.823 1.00 95.00 171 SER A N 1
ATOM 1358 C CA . SER A 1 171 ? -0.093 -2.354 13.244 1.00 95.00 171 SER A CA 1
ATOM 1359 C C . SER A 1 171 ? -1.201 -1.326 13.421 1.00 95.00 171 SER A C 1
ATOM 1361 O O . SER A 1 171 ? -0.955 -0.120 13.353 1.00 95.00 171 SER A O 1
ATOM 1363 N N . ILE A 1 172 ? -2.431 -1.799 13.630 1.00 93.94 172 ILE A N 1
ATOM 1364 C CA . ILE A 1 172 ? -3.578 -0.920 13.874 1.00 93.94 172 ILE A CA 1
ATOM 1365 C C . ILE A 1 172 ? -3.684 -0.669 15.387 1.00 93.94 172 ILE A C 1
ATOM 1367 O O . ILE A 1 172 ? -3.737 -1.639 16.158 1.00 93.94 172 ILE A O 1
ATOM 1371 N N . PRO A 1 173 ? -3.761 0.597 15.843 1.00 90.88 173 PRO A N 1
ATOM 1372 C CA . PRO A 1 173 ? -4.059 0.905 17.240 1.00 90.88 173 PRO A CA 1
ATOM 1373 C C . PRO A 1 173 ? -5.312 0.149 17.714 1.00 90.88 173 PRO A C 1
ATOM 1375 O O . PRO A 1 173 ? -6.264 -0.014 16.958 1.00 90.88 173 PRO A O 1
ATOM 1378 N N . SER A 1 174 ? -5.295 -0.364 18.945 1.00 87.19 174 SER A N 1
ATOM 1379 C CA . SER A 1 174 ? -6.344 -1.222 19.539 1.00 87.19 174 SER A CA 1
ATOM 1380 C C . SER A 1 174 ? -6.428 -2.671 19.023 1.00 87.19 174 SER A C 1
ATOM 1382 O O . SER A 1 174 ? -6.780 -3.557 19.799 1.00 87.19 174 SER A O 1
ATOM 1384 N N . LEU A 1 175 ? -6.068 -2.962 17.767 1.00 90.19 175 LEU A N 1
ATOM 1385 C CA . LEU A 1 175 ? -6.147 -4.319 17.186 1.00 90.19 175 LEU A CA 1
ATOM 1386 C C . LEU A 1 175 ? -4.815 -5.085 17.195 1.00 90.19 175 LEU A C 1
ATOM 1388 O O . LEU A 1 175 ? -4.835 -6.323 17.186 1.00 90.19 175 LEU A O 1
ATOM 1392 N N . GLY A 1 176 ? -3.687 -4.372 17.231 1.00 92.31 176 GLY A N 1
ATOM 1393 C CA . GLY A 1 176 ? -2.343 -4.942 17.140 1.00 92.31 176 GLY A CA 1
ATOM 1394 C C . GLY A 1 176 ? -1.912 -5.249 15.696 1.00 92.31 176 GLY A C 1
ATOM 1395 O O . GLY A 1 176 ? -2.521 -4.733 14.754 1.00 92.31 176 GLY A O 1
ATOM 1396 N N . PRO A 1 177 ? -0.857 -6.065 15.513 1.00 94.44 177 PRO A N 1
ATOM 1397 C CA . PRO A 1 177 ? -0.347 -6.417 14.192 1.00 94.44 177 PRO A CA 1
ATOM 1398 C C . PRO A 1 177 ? -1.284 -7.386 13.457 1.00 94.44 177 PRO A C 1
ATOM 1400 O O . PRO A 1 177 ? -1.753 -8.374 14.030 1.00 94.44 177 PRO A O 1
ATOM 1403 N N . ILE A 1 178 ? -1.530 -7.116 12.177 1.00 95.00 178 ILE A N 1
ATOM 1404 C CA . ILE A 1 178 ? -2.301 -7.954 11.252 1.00 95.00 178 ILE A CA 1
ATOM 1405 C C . ILE A 1 178 ? -1.394 -8.308 10.078 1.00 95.00 178 ILE A C 1
ATOM 1407 O O . ILE A 1 178 ? -0.885 -7.414 9.407 1.00 95.00 178 ILE A O 1
ATOM 1411 N N . ASN A 1 179 ? -1.191 -9.602 9.831 1.00 95.19 179 ASN A N 1
ATOM 1412 C CA . ASN A 1 179 ? -0.362 -10.075 8.726 1.00 95.19 179 ASN A CA 1
ATOM 1413 C C . ASN A 1 179 ? -1.112 -9.956 7.391 1.00 95.19 179 ASN A C 1
ATOM 1415 O O . ASN A 1 179 ? -2.229 -10.457 7.270 1.00 95.19 179 ASN A O 1
ATOM 1419 N N . LEU A 1 180 ? -0.482 -9.309 6.411 1.00 95.00 180 LEU A N 1
ATOM 1420 C CA . LEU A 1 180 ? -0.987 -9.117 5.049 1.00 95.00 180 LEU A CA 1
ATOM 1421 C C . LEU A 1 180 ? -0.041 -9.716 3.992 1.00 95.00 180 LEU A C 1
ATOM 1423 O O . LEU A 1 180 ? -0.212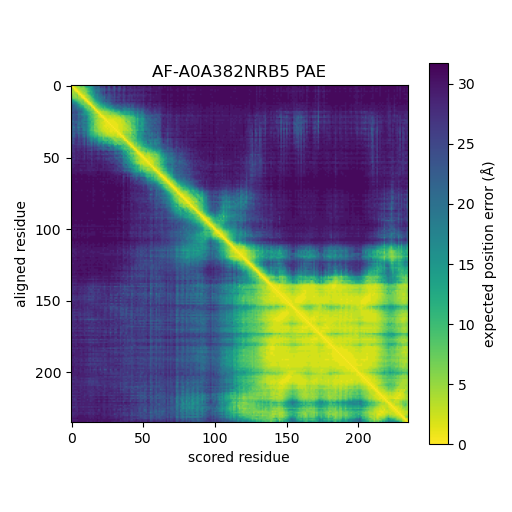 -9.495 2.794 1.00 95.00 180 LEU A O 1
ATOM 1427 N N . SER A 1 181 ? 0.987 -10.451 4.419 1.00 91.75 181 SER A N 1
ATOM 1428 C CA . SER A 1 181 ? 2.045 -10.947 3.545 1.00 91.75 181 SER A CA 1
ATOM 1429 C C . SER A 1 181 ? 1.486 -11.916 2.506 1.00 91.75 181 SER A C 1
ATOM 1431 O O . SER A 1 181 ? 0.929 -12.955 2.853 1.00 91.75 181 SER A O 1
ATOM 1433 N N . GLY A 1 182 ? 1.686 -11.606 1.224 1.00 90.75 182 GLY A N 1
ATOM 1434 C CA . GLY A 1 182 ? 1.262 -12.477 0.125 1.00 90.75 182 GLY A CA 1
ATOM 1435 C C . GLY A 1 182 ? -0.242 -12.461 -0.158 1.00 90.75 182 GLY A C 1
ATOM 1436 O O . GLY A 1 182 ? -0.697 -13.253 -0.978 1.00 90.75 182 GLY A O 1
ATOM 1437 N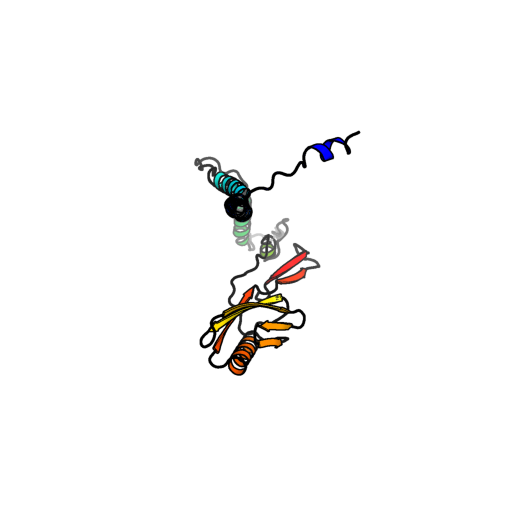 N . LEU A 1 183 ? -0.998 -11.571 0.488 1.00 94.56 183 LEU A N 1
ATOM 1438 C CA . LEU A 1 183 ? -2.406 -11.351 0.187 1.00 94.56 183 LEU A CA 1
ATOM 1439 C C . LEU A 1 183 ? -2.561 -10.307 -0.919 1.00 94.56 183 LEU A C 1
ATOM 1441 O O . LEU A 1 183 ? -1.820 -9.322 -0.992 1.00 94.56 183 LEU A O 1
ATOM 1445 N N . THR A 1 184 ? -3.577 -10.487 -1.751 1.00 94.69 184 THR A N 1
ATOM 1446 C CA . THR A 1 184 ? -4.040 -9.438 -2.665 1.00 94.69 184 THR A CA 1
ATOM 1447 C C . THR A 1 184 ? -4.722 -8.302 -1.896 1.00 94.69 184 THR A C 1
ATOM 1449 O O . THR A 1 184 ? -5.080 -8.444 -0.719 1.00 94.69 184 THR A O 1
ATOM 1452 N N . TYR A 1 185 ? -4.942 -7.158 -2.546 1.00 92.81 185 TYR A N 1
ATOM 1453 C CA . TYR A 1 185 ? -5.676 -6.037 -1.954 1.00 92.81 185 TYR A CA 1
ATOM 1454 C C . TYR A 1 185 ? -7.066 -6.455 -1.452 1.00 92.81 185 TYR A C 1
ATOM 1456 O O . TYR A 1 185 ? -7.451 -6.096 -0.337 1.00 92.81 185 TYR A O 1
ATOM 1464 N N . VAL A 1 186 ? -7.803 -7.249 -2.235 1.00 93.75 186 VAL A N 1
ATOM 1465 C CA . VAL A 1 186 ? -9.149 -7.715 -1.860 1.00 93.75 186 VAL A CA 1
ATOM 1466 C C . VAL A 1 186 ? -9.108 -8.618 -0.628 1.00 93.75 186 VAL A C 1
ATOM 1468 O O . VAL A 1 186 ? -9.921 -8.457 0.286 1.00 93.75 186 VAL A O 1
ATOM 1471 N N . GLU A 1 187 ? -8.151 -9.541 -0.571 1.00 95.38 187 GLU A N 1
ATOM 1472 C CA . GLU A 1 187 ? -7.987 -10.451 0.567 1.00 95.38 187 GLU A CA 1
ATOM 1473 C C . GLU A 1 187 ? -7.554 -9.699 1.827 1.00 95.38 187 GLU A C 1
ATOM 1475 O O . GLU A 1 187 ? -8.110 -9.920 2.904 1.00 95.38 187 GLU A O 1
ATOM 1480 N N . SER A 1 188 ? -6.626 -8.754 1.679 1.00 95.31 188 SER A N 1
ATOM 1481 C CA . SER A 1 188 ? -6.136 -7.900 2.763 1.00 95.31 188 SER A CA 1
ATOM 1482 C C . SER A 1 188 ? -7.242 -7.010 3.325 1.00 95.31 188 SER A C 1
ATOM 1484 O O . SER A 1 188 ? -7.418 -6.928 4.541 1.00 95.31 188 SER A O 1
ATOM 1486 N N . LYS A 1 189 ? -8.043 -6.387 2.453 1.00 95.00 189 LYS A N 1
ATOM 1487 C CA . LYS A 1 189 ? -9.225 -5.611 2.844 1.00 95.00 189 LYS A CA 1
ATOM 1488 C C . LYS A 1 189 ? -10.176 -6.455 3.692 1.00 95.00 189 LYS A C 1
ATOM 1490 O O . LYS A 1 189 ? -10.553 -6.028 4.781 1.00 95.00 189 LYS A O 1
ATOM 1495 N N . LYS A 1 190 ? -10.502 -7.665 3.231 1.00 95.56 190 LYS A N 1
ATOM 1496 C CA . LYS A 1 190 ? -11.385 -8.583 3.957 1.00 95.56 190 LYS A CA 1
ATOM 1497 C C . LYS A 1 190 ? -10.804 -8.980 5.317 1.00 95.56 190 LYS A C 1
ATOM 1499 O O . LYS A 1 190 ? -11.524 -8.941 6.310 1.00 95.56 190 LYS A O 1
ATOM 1504 N N . ALA A 1 191 ? -9.514 -9.311 5.376 1.00 95.50 191 ALA A N 1
ATOM 1505 C CA . ALA A 1 191 ? -8.840 -9.683 6.620 1.00 95.50 191 ALA A CA 1
ATOM 1506 C C . ALA A 1 191 ? -8.869 -8.547 7.660 1.00 95.50 191 ALA A C 1
ATOM 1508 O O . ALA A 1 191 ? -9.119 -8.790 8.841 1.00 95.50 191 ALA A O 1
ATOM 1509 N N . ILE A 1 192 ? -8.664 -7.299 7.225 1.00 95.50 192 ILE A N 1
ATOM 1510 C CA . ILE A 1 192 ? -8.723 -6.118 8.097 1.00 95.50 192 ILE A CA 1
ATOM 1511 C C . ILE A 1 192 ? -10.155 -5.868 8.582 1.00 95.50 192 ILE A C 1
ATOM 1513 O O . ILE A 1 192 ? -10.368 -5.676 9.778 1.00 95.50 192 ILE A O 1
ATOM 1517 N N . GLU A 1 193 ? -11.140 -5.896 7.683 1.00 95.56 193 GLU A N 1
ATOM 1518 C CA . GLU A 1 193 ? -12.555 -5.699 8.029 1.00 95.56 193 GLU A CA 1
ATOM 1519 C C . GLU A 1 193 ? -13.059 -6.771 9.009 1.00 95.56 193 GLU A C 1
ATOM 1521 O O . GLU A 1 193 ? -13.770 -6.459 9.968 1.00 95.56 193 GLU A O 1
ATOM 1526 N N . GLU A 1 194 ? -12.654 -8.027 8.820 1.00 95.25 194 GLU A N 1
ATOM 1527 C CA . GLU A 1 194 ? -12.988 -9.136 9.716 1.00 95.25 194 GLU A CA 1
ATOM 1528 C C . GLU A 1 194 ? -12.311 -8.996 11.087 1.00 95.25 194 GLU A C 1
ATOM 1530 O O . GLU A 1 194 ? -12.959 -9.185 12.124 1.00 95.25 194 GLU A O 1
ATOM 1535 N N . ALA A 1 195 ? -11.037 -8.594 11.116 1.00 94.50 195 ALA A N 1
ATOM 1536 C CA . ALA A 1 195 ? -10.321 -8.334 12.361 1.00 94.50 195 ALA A CA 1
ATOM 1537 C C . ALA A 1 195 ? -10.975 -7.202 13.168 1.00 94.50 195 ALA A C 1
ATOM 1539 O O . ALA A 1 195 ? -11.155 -7.345 14.381 1.00 94.50 195 ALA A O 1
ATOM 1540 N N . VAL A 1 196 ? -11.375 -6.112 12.503 1.00 95.38 196 VAL A N 1
ATOM 1541 C CA . VAL A 1 196 ? -12.079 -4.980 13.127 1.00 95.38 196 VAL A CA 1
ATOM 1542 C C . VAL A 1 196 ? -13.410 -5.435 13.709 1.00 95.38 196 VAL A C 1
ATOM 1544 O O . VAL A 1 196 ? -13.629 -5.256 14.905 1.00 95.38 196 VAL A O 1
ATOM 1547 N N . ARG A 1 197 ? -14.248 -6.104 12.910 1.00 94.00 197 ARG A N 1
ATOM 1548 C CA . ARG A 1 197 ? -15.570 -6.592 13.337 1.00 94.00 197 ARG A CA 1
ATOM 1549 C C . ARG A 1 197 ? -15.489 -7.538 14.538 1.00 94.00 197 AR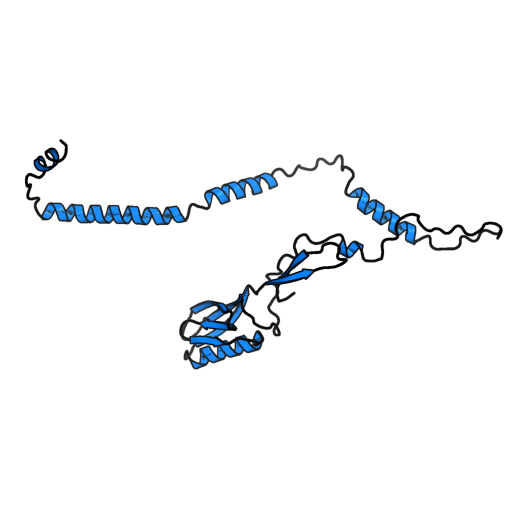G A C 1
ATOM 1551 O O . ARG A 1 197 ? -16.376 -7.538 15.388 1.00 94.00 197 ARG A O 1
ATOM 1558 N N . THR A 1 198 ? -14.435 -8.352 14.603 1.00 93.38 198 THR A N 1
ATOM 1559 C CA . THR A 1 198 ? -14.264 -9.367 15.654 1.00 93.38 198 THR A CA 1
ATOM 1560 C C . THR A 1 198 ? -13.730 -8.776 16.958 1.00 93.38 198 THR A C 1
ATOM 1562 O O . THR A 1 198 ? -14.148 -9.207 18.032 1.00 93.38 198 THR A O 1
ATOM 1565 N N . LYS A 1 199 ? -12.803 -7.808 16.897 1.00 93.44 199 LYS A N 1
ATOM 1566 C CA . LYS A 1 199 ? -12.180 -7.240 18.109 1.00 93.44 199 LYS A CA 1
ATOM 1567 C C . LYS A 1 199 ? -12.852 -5.959 18.610 1.00 93.44 199 LYS A C 1
ATOM 1569 O O . LYS A 1 199 ? -12.755 -5.679 19.802 1.00 93.44 199 LYS A O 1
ATOM 1574 N N . ILE A 1 200 ? -13.516 -5.194 17.740 1.00 93.06 200 ILE A N 1
ATOM 1575 C CA . ILE A 1 200 ? -14.185 -3.931 18.081 1.00 93.06 200 ILE A CA 1
ATOM 1576 C C . ILE A 1 200 ? -15.682 -4.063 17.777 1.00 93.06 200 ILE A C 1
ATOM 1578 O O . ILE A 1 200 ? -16.132 -3.954 16.637 1.00 93.06 200 ILE A O 1
ATOM 1582 N N . ILE A 1 201 ? -16.469 -4.315 18.821 1.00 93.25 201 ILE A N 1
ATOM 1583 C CA . ILE A 1 201 ? -17.909 -4.569 18.702 1.00 93.25 201 ILE A CA 1
ATOM 1584 C C . ILE A 1 201 ? -18.631 -3.307 18.216 1.00 93.25 201 ILE A C 1
ATOM 1586 O O . ILE A 1 201 ? -18.480 -2.234 18.795 1.00 93.25 201 ILE A O 1
ATOM 1590 N N . GLY A 1 202 ? -19.472 -3.457 17.188 1.00 93.75 202 GLY A N 1
ATOM 1591 C CA . GLY A 1 202 ? -20.281 -2.362 16.644 1.00 93.75 202 GLY A CA 1
ATOM 1592 C C . GLY A 1 202 ? -19.508 -1.389 15.749 1.00 93.75 202 GLY A C 1
ATOM 1593 O O . GLY A 1 202 ? -20.051 -0.342 15.400 1.00 93.75 202 GLY A O 1
ATOM 1594 N N . THR A 1 203 ? -18.273 -1.723 15.372 1.00 95.81 203 THR A N 1
ATOM 1595 C CA . THR A 1 203 ? -17.434 -0.911 14.486 1.00 95.81 203 THR A CA 1
ATOM 1596 C C . THR A 1 203 ? -17.208 -1.632 13.164 1.00 95.81 203 THR A C 1
ATOM 1598 O O . THR A 1 203 ? -16.925 -2.829 13.124 1.00 95.81 203 THR A O 1
ATOM 1601 N N . GLU A 1 204 ? -17.318 -0.880 12.078 1.00 95.25 204 GLU A N 1
ATOM 1602 C CA . GLU A 1 204 ? -17.007 -1.312 10.720 1.00 95.25 204 GLU A CA 1
ATOM 1603 C C . GLU A 1 204 ? -15.759 -0.571 10.225 1.00 95.25 204 GLU A C 1
ATOM 1605 O O . GLU A 1 204 ? -15.400 0.495 10.735 1.00 95.25 204 GLU A O 1
ATOM 1610 N N . ALA A 1 205 ? -15.086 -1.134 9.223 1.00 95.69 205 ALA A N 1
ATOM 1611 C CA . ALA A 1 205 ? -13.909 -0.530 8.614 1.00 95.69 205 ALA A CA 1
ATOM 1612 C C . ALA A 1 205 ? -14.121 -0.289 7.122 1.00 95.69 205 ALA A C 1
ATOM 1614 O O . ALA A 1 205 ? -14.724 -1.094 6.420 1.00 95.69 205 ALA A O 1
ATOM 1615 N N . SER A 1 206 ? -13.592 0.828 6.632 1.00 95.31 206 SER A N 1
ATOM 1616 C CA . SER A 1 206 ? -13.413 1.108 5.213 1.00 95.31 206 SER A CA 1
ATOM 1617 C C . SER A 1 206 ? -11.921 1.159 4.926 1.00 95.31 206 SER A C 1
ATOM 1619 O O . SER A 1 206 ? -11.205 1.993 5.485 1.00 95.31 206 SER A O 1
ATOM 1621 N N . VAL A 1 207 ? -11.458 0.272 4.048 1.00 94.44 207 VAL A N 1
ATOM 1622 C CA . VAL A 1 207 ? -10.038 0.101 3.729 1.00 94.44 207 VAL A CA 1
ATOM 1623 C C . VAL A 1 207 ? -9.763 0.519 2.288 1.00 94.44 207 VAL A C 1
ATOM 1625 O O . VAL A 1 207 ? -10.352 -0.012 1.343 1.00 94.44 207 VAL A O 1
ATOM 1628 N N . SER A 1 208 ? -8.821 1.438 2.115 1.00 92.50 208 SER A N 1
ATOM 1629 C CA . SER A 1 208 ? -8.324 1.894 0.812 1.00 92.50 208 SER A CA 1
ATOM 1630 C C . SER A 1 208 ? -6.801 1.874 0.782 1.00 92.50 208 SER A C 1
ATOM 1632 O O . SER A 1 208 ? -6.163 2.059 1.819 1.00 92.50 208 SER A O 1
ATOM 1634 N N . LEU A 1 209 ? -6.222 1.672 -0.398 1.00 90.56 209 LEU A N 1
ATOM 1635 C CA . LEU A 1 209 ? -4.785 1.835 -0.599 1.00 90.56 209 LEU A CA 1
ATOM 1636 C C . LEU A 1 209 ? -4.435 3.320 -0.733 1.00 90.56 209 LEU A C 1
ATOM 1638 O O . LEU A 1 209 ? -5.181 4.101 -1.323 1.00 90.56 209 LEU A O 1
ATOM 1642 N N . GLY A 1 210 ? -3.322 3.702 -0.119 1.00 88.38 210 GLY A N 1
ATOM 1643 C CA . GLY A 1 210 ? -2.703 5.015 -0.236 1.00 88.38 210 GLY A CA 1
ATOM 1644 C C . GLY A 1 210 ? -1.542 4.972 -1.224 1.00 88.38 210 GLY A C 1
ATOM 1645 O O . GLY A 1 210 ? -1.652 4.394 -2.302 1.00 88.38 210 GLY A O 1
ATOM 1646 N N . ALA A 1 211 ? -0.415 5.577 -0.844 1.00 85.81 211 ALA A N 1
ATOM 1647 C CA . ALA A 1 211 ? 0.807 5.507 -1.634 1.00 85.81 211 ALA A CA 1
ATOM 1648 C C . ALA A 1 211 ? 1.328 4.065 -1.698 1.00 85.81 211 ALA A C 1
ATOM 1650 O O . ALA A 1 211 ? 1.523 3.422 -0.663 1.00 85.81 211 ALA A O 1
ATOM 1651 N N . LEU A 1 212 ? 1.548 3.586 -2.917 1.00 87.69 212 LEU A N 1
ATOM 1652 C CA . LEU A 1 212 ? 2.124 2.278 -3.197 1.00 87.69 212 LEU A CA 1
ATOM 1653 C C . LEU A 1 212 ? 3.634 2.381 -3.346 1.00 87.69 212 LEU A C 1
ATOM 1655 O O . LEU A 1 212 ? 4.168 3.442 -3.689 1.00 87.69 212 LEU A O 1
ATOM 1659 N N . ARG A 1 213 ? 4.322 1.265 -3.118 1.00 85.62 213 ARG A N 1
ATOM 1660 C CA . ARG A 1 213 ? 5.770 1.203 -3.304 1.00 85.62 213 ARG A CA 1
ATOM 1661 C C . ARG A 1 213 ? 6.166 1.405 -4.766 1.00 85.62 213 ARG A C 1
ATOM 1663 O O . ARG A 1 213 ? 5.461 1.018 -5.699 1.00 85.62 213 ARG A O 1
ATOM 1670 N N . SER A 1 214 ? 7.349 1.969 -4.954 1.00 83.25 214 SER A N 1
ATOM 1671 C CA . SER A 1 214 ? 7.988 2.070 -6.263 1.00 83.25 214 SER A CA 1
ATOM 1672 C C . SER A 1 214 ? 8.966 0.919 -6.464 1.00 83.25 214 SER A C 1
ATOM 1674 O O . SER A 1 214 ? 9.631 0.481 -5.522 1.00 83.25 214 SER A O 1
ATOM 1676 N N . ILE A 1 215 ? 9.063 0.433 -7.697 1.00 82.56 215 ILE A N 1
ATOM 1677 C CA . ILE A 1 215 ? 9.973 -0.644 -8.082 1.00 82.56 215 ILE A CA 1
ATOM 1678 C C . ILE A 1 215 ? 11.076 -0.038 -8.943 1.00 82.56 215 ILE A C 1
ATOM 1680 O O . ILE A 1 215 ? 10.799 0.657 -9.917 1.00 82.56 215 ILE A O 1
ATOM 1684 N N . ASN A 1 216 ? 12.328 -0.316 -8.582 1.00 85.12 216 ASN A N 1
ATOM 1685 C CA . ASN A 1 216 ? 13.481 0.055 -9.392 1.00 85.12 216 ASN A CA 1
ATOM 1686 C C . ASN A 1 216 ? 13.823 -1.095 -10.340 1.00 85.12 216 ASN A C 1
ATOM 1688 O O . ASN A 1 216 ? 14.157 -2.196 -9.898 1.00 85.12 216 ASN A O 1
ATOM 1692 N N . VAL A 1 217 ? 13.752 -0.824 -11.637 1.00 84.19 217 VAL A N 1
ATOM 1693 C CA . VAL A 1 217 ? 14.124 -1.737 -12.717 1.00 84.19 217 VAL A CA 1
ATOM 1694 C C . VAL A 1 217 ? 15.421 -1.234 -13.333 1.00 84.19 217 VAL A C 1
ATOM 1696 O O . VAL A 1 217 ? 15.545 -0.060 -13.668 1.00 84.19 217 VAL A O 1
ATOM 1699 N N . PHE A 1 218 ? 16.401 -2.118 -13.486 1.00 88.25 218 PHE A N 1
ATOM 1700 C CA . PHE A 1 218 ? 17.655 -1.791 -14.155 1.00 88.25 218 PHE A CA 1
ATOM 1701 C C . PHE A 1 218 ? 17.628 -2.317 -15.586 1.00 88.25 218 PHE A C 1
ATOM 1703 O O . PHE A 1 218 ? 17.439 -3.515 -15.803 1.00 88.25 218 PHE A O 1
ATOM 1710 N N . VAL A 1 219 ? 17.827 -1.422 -16.549 1.00 86.88 219 VAL A N 1
ATOM 1711 C CA . VAL A 1 219 ? 17.881 -1.749 -17.976 1.00 86.88 219 VAL A CA 1
ATOM 1712 C C . VAL A 1 219 ? 19.338 -1.718 -18.430 1.00 86.88 219 VAL A C 1
ATOM 1714 O O . VAL A 1 219 ? 20.019 -0.700 -18.295 1.00 86.88 219 VAL A O 1
ATOM 1717 N N . PHE A 1 220 ? 19.807 -2.840 -18.976 1.00 86.12 220 PHE A N 1
ATOM 1718 C CA . PHE A 1 220 ? 21.161 -3.022 -19.506 1.00 86.12 220 PHE A CA 1
ATOM 1719 C C . PHE A 1 220 ? 21.107 -3.561 -20.943 1.00 86.12 220 PHE A C 1
ATOM 1721 O O . PHE A 1 220 ? 20.108 -4.157 -21.342 1.00 86.12 220 PHE A O 1
ATOM 1728 N N . GLY A 1 221 ? 22.205 -3.416 -21.692 1.00 86.81 221 GLY A N 1
ATOM 1729 C CA . GLY A 1 221 ? 22.356 -3.947 -23.053 1.00 86.81 221 GLY A CA 1
ATOM 1730 C C . GLY A 1 221 ? 22.257 -2.871 -24.133 1.00 86.81 221 GLY A C 1
ATOM 1731 O O . GLY A 1 221 ? 22.596 -1.714 -23.892 1.00 86.81 221 GLY A O 1
ATOM 1732 N N . GLU A 1 222 ? 21.794 -3.260 -25.322 1.00 82.69 222 GLU A N 1
ATOM 1733 C CA . GLU A 1 222 ? 21.577 -2.373 -26.476 1.00 82.69 222 GLU A CA 1
ATOM 1734 C C . GLU A 1 222 ? 20.254 -1.596 -26.342 1.00 82.69 222 GLU A C 1
ATOM 1736 O O . GLU A 1 222 ? 19.365 -1.670 -27.186 1.00 82.69 222 GLU A O 1
ATOM 1741 N N . ALA A 1 223 ? 20.102 -0.874 -25.233 1.00 77.25 223 ALA A N 1
ATOM 1742 C CA . ALA A 1 223 ? 19.011 0.071 -25.027 1.00 77.25 223 ALA A CA 1
ATOM 1743 C C . ALA A 1 223 ? 19.489 1.487 -25.372 1.00 77.25 223 ALA A C 1
ATOM 1745 O O . ALA A 1 223 ? 20.645 1.826 -25.127 1.00 77.25 223 ALA A O 1
ATOM 1746 N N . PHE A 1 224 ? 18.596 2.331 -25.896 1.00 75.56 224 PHE A N 1
ATOM 1747 C CA . PHE A 1 224 ? 18.927 3.722 -26.233 1.00 75.56 224 PHE A CA 1
ATOM 1748 C C . PHE A 1 224 ? 19.418 4.514 -25.008 1.00 75.56 224 PHE A C 1
ATOM 1750 O O . PHE A 1 224 ? 20.369 5.286 -25.096 1.00 75.56 224 PHE A O 1
ATOM 1757 N N . GLN A 1 225 ? 18.802 4.270 -23.849 1.00 77.88 225 GLN A N 1
ATOM 1758 C CA . GLN A 1 225 ? 19.201 4.833 -22.561 1.00 77.88 225 GLN A CA 1
ATOM 1759 C C . GLN A 1 225 ? 19.247 3.711 -21.510 1.00 77.88 225 GLN A C 1
ATOM 1761 O O . GLN A 1 225 ? 18.227 3.376 -20.915 1.00 77.88 225 GLN A O 1
ATOM 1766 N N . PRO A 1 226 ? 20.401 3.061 -21.286 1.00 84.12 226 PRO A N 1
ATOM 1767 C CA . PRO A 1 226 ? 20.544 2.136 -20.169 1.00 84.12 226 PRO A CA 1
ATOM 1768 C C . PRO A 1 226 ? 20.551 2.916 -18.850 1.00 84.12 226 PRO A C 1
ATOM 1770 O O . PRO A 1 226 ? 21.079 4.027 -18.768 1.00 84.12 226 PRO A O 1
ATOM 1773 N N . GLY A 1 227 ? 19.991 2.335 -17.793 1.00 85.44 227 GLY A N 1
ATOM 1774 C CA . GLY A 1 227 ? 19.882 3.031 -16.516 1.00 85.44 227 GLY A CA 1
ATOM 1775 C C . GLY A 1 227 ? 18.904 2.396 -15.539 1.00 85.44 227 GLY A C 1
ATOM 1776 O O . GLY A 1 227 ? 18.334 1.332 -15.786 1.00 85.44 227 GLY A O 1
ATOM 1777 N N . MET A 1 228 ? 18.739 3.062 -14.398 1.00 84.56 228 MET A N 1
ATOM 1778 C CA . MET A 1 228 ? 17.741 2.709 -13.395 1.00 84.56 228 MET A CA 1
ATOM 1779 C C . MET A 1 228 ? 16.447 3.472 -13.676 1.00 84.56 228 MET A C 1
ATOM 1781 O O . MET A 1 228 ? 16.449 4.700 -13.725 1.00 84.56 228 MET A O 1
ATOM 1785 N N . TYR A 1 229 ? 15.351 2.734 -13.795 1.00 82.88 229 TYR A N 1
ATOM 1786 C CA . TYR A 1 229 ? 14.006 3.256 -13.982 1.00 82.88 229 TYR A CA 1
ATOM 1787 C C . TYR A 1 229 ? 13.163 2.947 -12.753 1.00 82.88 229 TYR A C 1
ATOM 1789 O O . TYR A 1 229 ? 13.118 1.808 -12.293 1.00 82.88 229 TYR A O 1
ATOM 1797 N N . THR A 1 230 ? 12.484 3.958 -12.225 1.00 81.31 230 THR A N 1
ATOM 1798 C CA . THR A 1 230 ? 11.544 3.790 -11.117 1.00 81.31 230 THR A CA 1
ATOM 1799 C C . THR A 1 230 ? 10.130 3.771 -11.679 1.00 81.31 230 THR A C 1
ATOM 1801 O O . THR A 1 230 ? 9.690 4.753 -12.272 1.00 81.31 230 THR A O 1
ATOM 1804 N N . ILE A 1 231 ? 9.419 2.664 -11.486 1.00 78.62 231 ILE A N 1
ATOM 1805 C CA . ILE A 1 231 ? 8.020 2.505 -11.900 1.00 78.62 231 ILE A CA 1
ATOM 1806 C C . ILE A 1 231 ? 7.108 2.352 -10.681 1.00 78.62 231 ILE A C 1
ATOM 1808 O O . ILE A 1 231 ? 7.532 1.912 -9.609 1.00 78.62 231 ILE A O 1
ATOM 1812 N N . SER A 1 232 ? 5.841 2.732 -10.842 1.00 76.94 232 SER A N 1
ATOM 1813 C CA . SER A 1 232 ? 4.797 2.434 -9.856 1.00 76.94 232 SER A CA 1
ATOM 1814 C C . SER A 1 232 ? 4.471 0.940 -9.883 1.00 76.94 232 SER A C 1
ATOM 1816 O O . SER A 1 232 ? 4.476 0.336 -10.953 1.00 76.94 232 SER A O 1
ATOM 1818 N N . ALA A 1 233 ? 4.142 0.343 -8.736 1.00 73.50 233 ALA A N 1
ATOM 1819 C CA . ALA A 1 233 ? 3.798 -1.079 -8.657 1.00 73.50 233 ALA A CA 1
ATOM 1820 C C . ALA A 1 233 ? 2.460 -1.464 -9.340 1.00 73.50 233 ALA A C 1
ATOM 1822 O O . ALA A 1 233 ? 2.125 -2.643 -9.376 1.00 73.50 233 ALA A O 1
ATOM 1823 N N . LEU A 1 234 ? 1.709 -0.492 -9.878 1.00 73.31 234 LEU A N 1
ATOM 1824 C CA . LEU A 1 234 ? 0.473 -0.694 -10.659 1.00 73.31 234 LEU A CA 1
ATOM 1825 C C . LEU A 1 234 ? 0.649 -0.510 -12.181 1.00 73.31 234 LEU A C 1
ATOM 1827 O O . LEU A 1 234 ? -0.357 -0.475 -12.891 1.00 73.31 234 LEU A O 1
ATOM 1831 N N . SER A 1 235 ? 1.876 -0.281 -12.666 1.00 60.31 235 SER A N 1
ATOM 1832 C CA . SER A 1 235 ? 2.143 0.052 -14.075 1.00 60.31 235 SER A CA 1
ATOM 1833 C C . SER A 1 235 ? 2.357 -1.159 -14.974 1.00 60.31 235 SER A C 1
ATOM 1835 O O . SER A 1 235 ? 2.793 -2.215 -14.472 1.00 60.31 235 SER A O 1
#